Protein AF-A0A0F8ZZE0-F1 (afdb_monomer_lite)

Structure (mmCIF, N/CA/C/O backbone):
data_AF-A0A0F8ZZE0-F1
#
_entry.id   AF-A0A0F8ZZE0-F1
#
loop_
_atom_site.group_PDB
_atom_site.id
_atom_site.type_symbol
_atom_site.label_atom_id
_atom_site.label_alt_id
_atom_site.label_comp_id
_atom_site.label_asym_id
_atom_site.label_entity_id
_atom_site.label_seq_id
_atom_site.pdbx_PDB_ins_code
_atom_site.Cartn_x
_atom_site.Cartn_y
_atom_site.Cartn_z
_atom_site.occupancy
_atom_site.B_iso_or_equiv
_atom_site.auth_seq_id
_atom_site.auth_comp_id
_atom_site.auth_asym_id
_atom_site.auth_atom_id
_atom_site.pdbx_PDB_model_num
ATOM 1 N N . MET A 1 1 ? 9.755 -34.920 -61.286 1.00 43.12 1 MET A N 1
ATOM 2 C CA . MET A 1 1 ? 10.358 -33.680 -60.754 1.00 43.12 1 MET A CA 1
ATOM 3 C C . MET A 1 1 ? 9.634 -33.373 -59.452 1.00 43.12 1 MET A C 1
ATOM 5 O O . MET A 1 1 ? 8.483 -32.971 -59.499 1.00 43.12 1 MET A O 1
ATOM 9 N N . ALA A 1 2 ? 10.213 -33.744 -58.307 1.00 41.66 2 ALA A N 1
ATOM 10 C CA . ALA A 1 2 ? 9.537 -33.611 -57.017 1.00 41.66 2 ALA A CA 1
ATOM 11 C C . ALA A 1 2 ? 9.549 -32.139 -56.585 1.00 41.66 2 ALA A C 1
ATOM 13 O O . ALA A 1 2 ? 10.618 -31.541 -56.450 1.00 41.66 2 ALA A O 1
ATOM 14 N N . ILE A 1 3 ? 8.361 -31.559 -56.420 1.00 43.56 3 ILE A N 1
ATOM 15 C CA . ILE A 1 3 ? 8.179 -30.208 -55.892 1.00 43.56 3 ILE A CA 1
ATOM 16 C C . ILE A 1 3 ? 8.563 -30.268 -54.415 1.00 43.56 3 ILE A C 1
ATOM 18 O O . ILE A 1 3 ? 7.931 -30.958 -53.619 1.00 43.56 3 ILE A O 1
ATOM 22 N N . LYS A 1 4 ? 9.663 -29.602 -54.070 1.00 44.16 4 LYS A N 1
ATOM 23 C CA . LYS A 1 4 ? 10.134 -29.467 -52.695 1.00 44.16 4 LYS A CA 1
ATOM 24 C C . LYS A 1 4 ? 9.179 -28.494 -52.002 1.00 44.16 4 LYS A C 1
ATOM 26 O O . LYS A 1 4 ? 9.213 -27.302 -52.294 1.00 44.16 4 LYS A O 1
ATOM 31 N N . GLU A 1 5 ? 8.291 -28.999 -51.150 1.00 51.41 5 GLU A N 1
ATOM 32 C CA . GLU A 1 5 ? 7.460 -28.139 -50.308 1.00 51.41 5 GLU A CA 1
ATOM 33 C C . GLU A 1 5 ? 8.374 -27.275 -49.431 1.00 51.41 5 GLU A C 1
ATOM 35 O O . GLU A 1 5 ? 9.211 -27.785 -48.678 1.00 51.41 5 GLU A O 1
ATOM 40 N N . ASN A 1 6 ? 8.242 -25.953 -49.551 1.00 47.22 6 ASN A N 1
ATOM 41 C CA . ASN A 1 6 ? 8.876 -25.018 -48.634 1.00 47.22 6 ASN A CA 1
ATOM 42 C C . ASN A 1 6 ? 8.223 -25.198 -47.265 1.00 47.22 6 ASN A C 1
ATOM 44 O O . ASN A 1 6 ? 7.149 -24.662 -46.995 1.00 47.22 6 ASN A O 1
ATOM 48 N N . LYS A 1 7 ? 8.875 -25.975 -46.400 1.00 47.16 7 LYS A N 1
ATOM 49 C CA . LYS A 1 7 ? 8.514 -26.082 -44.990 1.00 47.16 7 LYS A CA 1
ATOM 50 C C . LYS A 1 7 ? 8.637 -24.680 -44.390 1.00 47.16 7 LYS A C 1
ATOM 52 O O . LYS A 1 7 ? 9.746 -24.154 -44.307 1.00 47.16 7 LYS A O 1
ATOM 57 N N . ALA A 1 8 ? 7.511 -24.063 -44.033 1.00 45.34 8 ALA A N 1
ATOM 58 C CA . ALA A 1 8 ? 7.507 -22.777 -43.350 1.00 45.34 8 ALA A CA 1
ATOM 59 C C . ALA A 1 8 ? 8.384 -22.899 -42.097 1.00 45.34 8 ALA A C 1
ATOM 61 O O . ALA A 1 8 ? 8.128 -23.734 -41.226 1.00 45.34 8 ALA A O 1
ATOM 62 N N . ILE A 1 9 ? 9.464 -22.120 -42.051 1.00 51.50 9 ILE A N 1
ATOM 63 C CA . ILE A 1 9 ? 10.334 -22.040 -40.883 1.00 51.50 9 ILE A CA 1
ATOM 64 C C . ILE A 1 9 ? 9.515 -21.323 -39.813 1.00 51.50 9 ILE A C 1
ATOM 66 O O . ILE A 1 9 ? 9.332 -20.110 -39.866 1.00 51.50 9 ILE A O 1
ATOM 70 N N . ILE A 1 10 ? 8.961 -22.098 -38.884 1.00 57.19 10 ILE A N 1
ATOM 71 C CA . ILE A 1 10 ? 8.331 -21.570 -37.677 1.00 57.19 10 ILE A CA 1
ATOM 72 C C . ILE A 1 10 ? 9.464 -20.950 -36.847 1.00 57.19 10 ILE A C 1
ATOM 74 O O . ILE A 1 10 ? 10.431 -21.664 -36.563 1.00 57.19 10 ILE A O 1
ATOM 78 N N . PRO A 1 11 ? 9.404 -19.659 -36.479 1.00 57.38 11 PRO A N 1
ATOM 79 C CA . PRO A 1 11 ? 10.416 -19.076 -35.616 1.00 57.38 11 PRO A CA 1
ATOM 80 C C . PRO A 1 11 ? 10.357 -19.759 -34.243 1.00 57.38 11 PRO A C 1
ATOM 82 O O . PRO A 1 11 ? 9.364 -19.692 -33.526 1.00 57.38 11 PRO A O 1
ATOM 85 N N . ILE A 1 12 ? 11.431 -20.474 -33.924 1.00 66.38 12 ILE A N 1
ATOM 86 C CA . ILE A 1 12 ? 11.784 -20.975 -32.596 1.00 66.38 12 ILE A CA 1
ATOM 87 C C . ILE A 1 12 ? 12.683 -19.883 -31.987 1.00 66.38 12 ILE A C 1
ATOM 89 O O . ILE A 1 12 ? 13.597 -19.455 -32.699 1.00 66.38 12 ILE A O 1
ATOM 93 N N . PRO A 1 13 ? 12.456 -19.384 -30.753 1.00 63.84 13 PRO A N 1
ATOM 94 C CA . PRO A 1 13 ? 11.780 -20.021 -29.617 1.00 63.84 13 PRO A CA 1
ATOM 95 C C . PRO A 1 13 ? 10.316 -19.584 -29.435 1.00 63.84 13 PRO A C 1
ATOM 97 O O . PRO A 1 13 ? 9.989 -18.412 -29.542 1.00 63.84 13 PRO A O 1
ATOM 100 N N . VAL A 1 14 ? 9.431 -20.534 -29.127 1.00 62.84 14 VAL A N 1
ATOM 101 C CA . VAL A 1 14 ? 7.998 -20.292 -28.848 1.00 62.84 14 VAL A CA 1
ATOM 102 C C . VAL A 1 14 ? 7.708 -20.315 -27.341 1.00 62.84 14 VAL A C 1
ATOM 104 O O . VAL A 1 14 ? 6.732 -19.725 -26.895 1.00 62.84 14 VAL A O 1
ATOM 107 N N . LEU A 1 15 ? 8.552 -20.983 -26.546 1.00 63.78 15 LEU A N 1
ATOM 108 C CA . LEU A 1 15 ? 8.380 -21.125 -25.095 1.00 63.78 15 LEU A CA 1
ATOM 109 C C . LEU A 1 15 ? 9.014 -19.983 -24.284 1.00 63.78 15 LEU A C 1
ATOM 111 O O . LEU A 1 15 ? 8.869 -19.966 -23.069 1.00 63.78 15 LEU A O 1
ATOM 115 N N . GLY A 1 16 ? 9.674 -19.017 -24.931 1.00 69.62 16 GLY A N 1
ATOM 116 C CA . GLY A 1 16 ? 10.258 -17.871 -24.231 1.00 69.62 16 GLY A CA 1
ATOM 117 C C . GLY A 1 16 ? 11.586 -18.171 -23.544 1.00 69.62 16 GLY A C 1
ATOM 118 O O . GLY A 1 16 ? 12.373 -18.982 -24.036 1.00 69.62 16 GLY A O 1
ATOM 119 N N . LEU A 1 17 ? 11.839 -17.445 -22.454 1.00 71.88 17 LEU A N 1
ATOM 120 C CA . LEU A 1 17 ? 13.035 -17.571 -21.628 1.00 71.88 17 LEU A CA 1
ATOM 121 C C . LEU A 1 17 ? 12.888 -18.769 -20.682 1.00 71.88 17 LEU A C 1
ATOM 123 O O . LEU A 1 17 ? 11.928 -18.820 -19.920 1.00 71.88 17 LEU A O 1
ATOM 127 N N . ASP A 1 18 ? 13.844 -19.692 -20.709 1.00 69.12 18 ASP A N 1
ATOM 128 C CA . ASP A 1 18 ? 13.953 -20.773 -19.725 1.00 69.1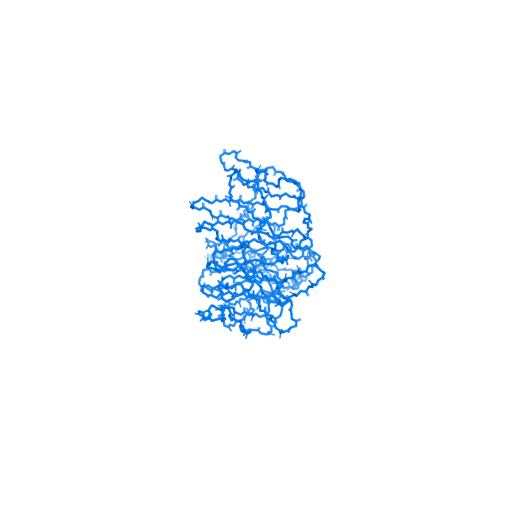2 18 ASP A CA 1
ATOM 129 C C . ASP A 1 18 ? 15.394 -20.823 -19.223 1.00 69.12 18 ASP A C 1
ATOM 131 O O . ASP A 1 18 ? 16.321 -21.068 -19.996 1.00 69.12 18 ASP A O 1
ATOM 135 N N . THR A 1 19 ? 15.573 -20.541 -17.935 1.00 69.56 19 THR A N 1
ATOM 136 C CA . THR A 1 19 ? 16.865 -20.573 -17.235 1.00 69.56 19 THR A CA 1
ATOM 137 C C . THR A 1 19 ? 16.922 -21.673 -16.179 1.00 69.56 19 THR A C 1
ATOM 139 O O . THR A 1 19 ? 17.911 -21.772 -15.458 1.00 69.56 19 THR A O 1
ATOM 142 N N . SER A 1 20 ? 15.885 -22.514 -16.090 1.00 66.62 20 SER A N 1
ATOM 143 C CA . SER A 1 20 ? 15.729 -23.519 -15.031 1.00 66.62 20 SER A CA 1
ATOM 144 C C . SER A 1 20 ? 16.744 -24.666 -15.115 1.00 66.62 20 SER A C 1
ATOM 146 O O . SER A 1 20 ? 16.881 -25.461 -14.183 1.00 66.62 20 SER A O 1
ATOM 148 N N . GLY A 1 21 ? 17.482 -24.765 -16.225 1.00 68.19 21 GLY A N 1
ATOM 149 C CA . GLY A 1 21 ? 18.498 -25.784 -16.429 1.00 68.19 21 GLY A CA 1
ATOM 150 C C . GLY A 1 21 ? 19.686 -25.315 -17.274 1.00 68.19 21 GLY A C 1
ATOM 151 O O . GLY A 1 21 ? 19.659 -24.256 -17.895 1.00 68.19 21 GLY A O 1
ATOM 152 N N . PRO A 1 22 ? 20.761 -26.116 -17.338 1.00 68.50 22 PRO A N 1
ATOM 153 C CA . PRO A 1 22 ? 21.862 -25.891 -18.267 1.00 68.50 22 PRO A CA 1
ATOM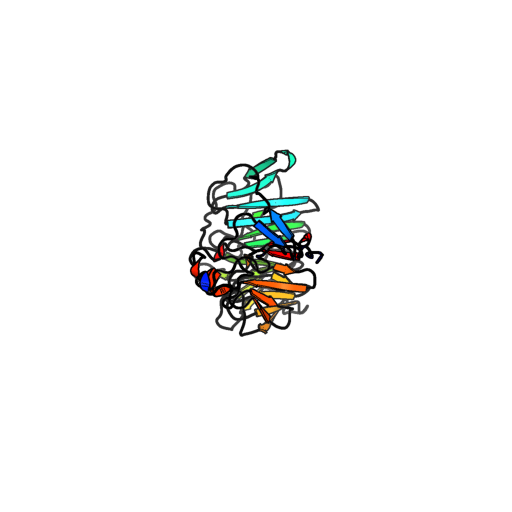 154 C C . PRO A 1 22 ? 21.354 -25.899 -19.717 1.00 68.50 22 PRO A C 1
ATOM 156 O O . PRO A 1 22 ? 20.567 -26.772 -20.076 1.00 68.50 22 PRO A O 1
ATOM 159 N N . GLY A 1 23 ? 21.872 -25.010 -20.574 1.00 66.88 23 GLY A N 1
ATOM 160 C CA . GLY A 1 23 ? 21.489 -24.863 -21.995 1.00 66.88 23 GLY A CA 1
ATOM 161 C C . GLY A 1 23 ? 21.202 -26.155 -22.787 1.00 66.88 23 GLY A C 1
ATOM 162 O O . GLY A 1 23 ? 20.245 -26.176 -23.555 1.00 66.88 23 GLY A O 1
ATOM 163 N N . PRO A 1 24 ? 21.965 -27.253 -22.616 1.00 74.06 24 PRO A N 1
ATOM 164 C CA . PRO A 1 24 ? 21.698 -28.521 -23.305 1.00 74.06 24 PRO A CA 1
ATOM 165 C C . PRO A 1 24 ? 20.440 -29.281 -22.850 1.00 74.06 24 PRO A C 1
ATOM 167 O O . PRO A 1 24 ? 19.980 -30.160 -23.579 1.00 74.06 24 PRO A O 1
ATOM 170 N N . LEU A 1 25 ? 19.931 -29.002 -21.647 1.00 73.25 25 LEU A N 1
ATOM 171 C CA . LEU A 1 25 ? 18.750 -29.642 -21.051 1.00 73.25 25 LEU A CA 1
ATOM 172 C C . LEU A 1 25 ? 17.470 -28.819 -21.240 1.00 73.25 25 LEU A C 1
ATOM 174 O O . LEU A 1 25 ? 16.380 -29.339 -21.012 1.00 73.25 25 LEU A O 1
ATOM 178 N N . ILE A 1 26 ? 17.606 -27.567 -21.673 1.00 72.25 26 ILE A N 1
ATOM 179 C CA . ILE A 1 26 ? 16.483 -26.684 -21.974 1.00 72.25 26 ILE A CA 1
ATOM 180 C C . ILE A 1 26 ? 15.825 -27.136 -23.287 1.00 72.25 26 ILE A C 1
ATOM 182 O O . ILE A 1 26 ? 16.501 -27.503 -24.255 1.00 72.25 26 ILE A O 1
ATOM 186 N N . ASP A 1 27 ? 14.487 -27.147 -23.321 1.00 74.75 27 ASP A N 1
ATOM 187 C CA . ASP A 1 27 ? 13.725 -27.478 -24.528 1.00 74.75 27 ASP A CA 1
ATOM 188 C C . ASP A 1 27 ? 14.178 -26.561 -25.671 1.00 74.75 27 ASP A C 1
ATOM 190 O O . ASP A 1 27 ? 14.260 -25.346 -25.516 1.00 74.75 27 ASP A O 1
ATOM 194 N N . ARG A 1 28 ? 14.427 -27.126 -26.857 1.00 70.00 28 ARG A N 1
ATOM 195 C CA . ARG A 1 28 ? 14.842 -26.366 -28.049 1.00 70.00 28 ARG A CA 1
ATOM 196 C C . ARG A 1 28 ? 13.866 -25.249 -28.423 1.00 70.00 28 ARG A C 1
ATOM 198 O O . ARG A 1 28 ? 14.218 -24.395 -29.227 1.00 70.00 28 ARG A O 1
ATOM 205 N N . ARG A 1 29 ? 12.629 -25.300 -27.925 1.00 72.31 29 ARG A N 1
ATOM 206 C CA . ARG A 1 29 ? 11.595 -24.279 -28.113 1.00 72.31 29 ARG A CA 1
ATOM 207 C C . ARG A 1 29 ? 11.708 -23.102 -27.153 1.00 72.31 29 ARG A C 1
ATOM 209 O O . ARG A 1 29 ? 11.035 -22.108 -27.411 1.00 72.31 29 ARG A O 1
ATOM 216 N N . ALA A 1 30 ? 12.501 -23.200 -26.097 1.00 70.38 30 ALA A N 1
ATOM 217 C CA . ALA A 1 30 ? 12.865 -22.094 -25.227 1.00 70.38 30 ALA A CA 1
ATOM 218 C C . ALA A 1 30 ? 14.258 -21.573 -25.607 1.00 70.38 30 ALA A C 1
ATOM 220 O O . ALA A 1 30 ? 15.008 -22.221 -26.340 1.00 70.38 30 ALA A O 1
ATOM 221 N N . THR A 1 31 ? 14.597 -20.378 -25.146 1.00 71.62 31 THR A N 1
ATOM 222 C CA . THR A 1 31 ? 15.944 -19.825 -25.277 1.00 71.62 31 THR A CA 1
ATOM 223 C C . THR A 1 31 ? 16.462 -19.411 -23.907 1.00 71.62 31 THR A C 1
ATOM 225 O O . THR A 1 31 ? 15.702 -18.823 -23.142 1.00 71.62 31 THR A O 1
ATOM 228 N N . PRO A 1 32 ? 17.735 -19.680 -23.583 1.00 68.62 32 PRO A N 1
ATOM 229 C CA . PRO A 1 32 ? 18.332 -19.218 -22.335 1.00 68.62 32 PRO A CA 1
ATOM 230 C C . PRO A 1 32 ? 18.637 -17.711 -22.341 1.00 68.62 32 PRO A C 1
ATOM 232 O O . PRO A 1 32 ? 18.821 -17.136 -21.278 1.00 68.62 32 PRO A O 1
ATOM 235 N N . ASP A 1 33 ? 18.666 -17.062 -23.515 1.00 68.19 33 ASP A N 1
ATOM 236 C CA . ASP A 1 33 ? 19.084 -15.661 -23.671 1.00 68.19 33 ASP A CA 1
ATOM 237 C C . ASP A 1 33 ? 18.136 -14.874 -24.595 1.00 68.19 33 ASP A C 1
ATOM 239 O O . ASP A 1 33 ? 18.424 -14.589 -25.760 1.00 68.19 33 ASP A O 1
ATOM 243 N N . CYS A 1 34 ? 16.964 -14.505 -24.074 1.00 67.50 34 CYS A N 1
ATOM 244 C CA . CYS A 1 34 ? 16.015 -13.608 -24.743 1.00 67.50 34 CYS A CA 1
ATOM 245 C C . CYS A 1 34 ? 16.268 -12.145 -24.330 1.00 67.50 34 CYS A C 1
ATOM 247 O O . CYS A 1 34 ? 15.710 -11.673 -23.341 1.00 67.50 34 CYS A O 1
ATOM 249 N N . GLN A 1 35 ? 17.077 -11.391 -25.084 1.00 71.94 35 GLN A N 1
ATOM 250 C CA . GLN A 1 35 ? 17.283 -9.955 -24.823 1.00 71.94 35 GLN A CA 1
ATOM 251 C C . GLN A 1 35 ? 16.472 -9.067 -25.773 1.00 71.94 35 GLN A C 1
ATOM 253 O O . GLN A 1 35 ? 16.494 -9.264 -26.983 1.00 71.94 35 GLN A O 1
ATOM 258 N N . ASN A 1 36 ? 15.795 -8.045 -25.229 1.00 72.88 36 ASN A N 1
ATOM 259 C CA . ASN A 1 36 ? 15.036 -7.020 -25.973 1.00 72.88 36 ASN A CA 1
ATOM 260 C C . ASN A 1 36 ? 13.981 -7.556 -26.959 1.00 72.88 36 ASN A C 1
ATOM 262 O O . ASN A 1 36 ? 13.561 -6.855 -27.883 1.00 72.88 36 ASN A O 1
ATOM 266 N N . VAL A 1 37 ? 13.525 -8.783 -26.734 1.00 74.31 37 VAL A N 1
ATOM 267 C CA . VAL A 1 37 ? 12.513 -9.465 -27.533 1.00 74.31 37 VAL A CA 1
ATOM 268 C C . VAL A 1 37 ? 11.325 -9.783 -26.633 1.00 74.31 37 VAL A C 1
ATOM 270 O O . VAL A 1 37 ? 11.501 -10.261 -25.515 1.00 74.31 37 VAL A O 1
ATOM 273 N N . ARG A 1 38 ? 10.119 -9.511 -27.127 1.00 73.44 38 ARG A N 1
ATOM 274 C CA . ARG A 1 38 ? 8.847 -9.922 -26.535 1.00 73.44 38 ARG A CA 1
ATOM 275 C C . ARG A 1 38 ? 8.248 -11.009 -27.420 1.00 73.44 38 ARG A C 1
ATOM 277 O O . ARG A 1 38 ? 8.214 -10.859 -28.639 1.00 73.44 38 ARG A O 1
ATOM 284 N N . ILE A 1 39 ? 7.808 -12.107 -26.819 1.00 72.12 39 ILE A N 1
ATOM 285 C CA . ILE A 1 39 ? 7.171 -13.208 -27.544 1.00 72.12 39 ILE A CA 1
ATOM 286 C C . ILE A 1 39 ? 5.710 -13.225 -27.133 1.00 72.12 39 ILE A C 1
ATOM 288 O O . ILE A 1 39 ? 5.386 -13.538 -25.993 1.00 72.12 39 ILE A O 1
ATOM 292 N N . GLU A 1 40 ? 4.837 -12.862 -28.065 1.00 68.88 40 GLU A N 1
ATOM 293 C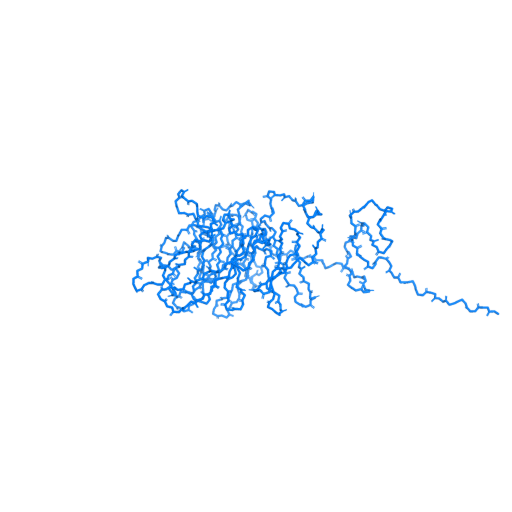 CA . GLU A 1 40 ? 3.398 -12.854 -27.852 1.00 68.88 40 GLU A CA 1
ATOM 294 C C . GLU A 1 40 ? 2.767 -13.918 -28.750 1.00 68.88 40 GLU A C 1
ATOM 296 O O . GLU A 1 40 ? 2.682 -13.775 -29.973 1.00 68.88 40 GLU A O 1
ATOM 301 N N . ARG A 1 41 ? 2.337 -15.026 -28.134 1.00 70.44 41 ARG A N 1
ATOM 302 C CA . ARG A 1 41 ? 1.772 -16.201 -28.819 1.00 70.44 41 ARG A CA 1
ATOM 303 C C . ARG A 1 41 ? 2.711 -16.745 -29.906 1.00 70.44 41 ARG A C 1
ATOM 305 O O . ARG A 1 41 ? 3.625 -17.501 -29.607 1.00 70.44 41 ARG A O 1
ATOM 312 N N . THR A 1 42 ? 2.469 -16.396 -31.168 1.00 68.38 42 THR A N 1
ATOM 313 C CA . THR A 1 42 ? 3.241 -16.851 -32.336 1.00 68.38 42 THR A CA 1
ATOM 314 C C . THR A 1 42 ? 4.076 -15.738 -32.970 1.00 68.38 42 THR A C 1
ATOM 316 O O . THR A 1 42 ? 4.642 -15.946 -34.041 1.00 68.38 42 THR A O 1
ATOM 319 N N . GLN A 1 43 ? 4.112 -14.544 -32.373 1.00 71.44 43 GLN A N 1
ATOM 320 C CA . GLN A 1 43 ? 4.842 -13.397 -32.899 1.00 71.44 43 GLN A CA 1
ATOM 321 C C . GLN A 1 43 ? 6.020 -13.040 -32.002 1.00 71.44 43 GLN A C 1
ATOM 323 O O . GLN A 1 43 ? 5.904 -12.965 -30.781 1.00 71.44 43 GLN A O 1
ATOM 328 N N . ILE A 1 44 ? 7.155 -12.785 -32.646 1.00 75.31 44 ILE A N 1
ATOM 329 C CA . ILE A 1 44 ? 8.344 -12.227 -32.016 1.00 75.31 44 ILE A CA 1
ATOM 330 C C . ILE A 1 44 ? 8.337 -10.732 -32.323 1.00 75.31 44 ILE A C 1
ATOM 332 O O . ILE A 1 44 ? 8.394 -10.333 -33.486 1.00 75.31 44 ILE A O 1
ATOM 336 N N . GLN A 1 45 ? 8.244 -9.914 -31.284 1.00 79.06 45 GLN A N 1
ATOM 337 C CA . GLN A 1 45 ? 8.220 -8.460 -31.368 1.00 79.06 45 GLN A CA 1
ATOM 338 C C . GLN A 1 45 ? 9.420 -7.869 -30.621 1.00 79.06 45 GLN A C 1
ATOM 340 O O . GLN A 1 45 ? 10.021 -8.502 -29.750 1.00 79.06 45 GLN A O 1
ATOM 345 N N . LYS A 1 46 ? 9.793 -6.635 -30.962 1.00 79.56 46 LYS A N 1
ATOM 346 C CA . LYS A 1 46 ? 10.778 -5.886 -30.177 1.00 79.56 46 LYS A CA 1
ATOM 347 C C . LYS A 1 46 ? 10.148 -5.523 -28.830 1.00 79.56 46 LYS A C 1
ATOM 349 O O . LYS A 1 46 ? 9.002 -5.084 -28.801 1.00 79.56 46 LYS A O 1
ATOM 354 N N . LYS A 1 47 ? 10.895 -5.678 -27.734 1.00 76.31 47 LYS A N 1
ATOM 355 C CA . LYS A 1 47 ? 10.460 -5.211 -26.412 1.00 76.31 47 LYS A CA 1
ATOM 356 C C . LYS A 1 47 ? 10.198 -3.703 -26.454 1.00 76.31 47 LYS A C 1
ATOM 358 O O . LYS A 1 47 ? 10.942 -2.955 -27.095 1.00 76.31 47 LYS A O 1
ATOM 363 N N . GLU A 1 48 ? 9.151 -3.271 -25.767 1.00 75.31 48 GLU A N 1
ATOM 364 C CA . GLU A 1 48 ? 8.845 -1.856 -25.579 1.00 75.31 48 GLU A CA 1
ATOM 365 C C . GLU A 1 48 ? 10.050 -1.142 -24.946 1.00 75.31 48 GLU A C 1
ATOM 367 O O . GLU A 1 48 ? 10.668 -1.634 -23.998 1.00 75.31 48 GLU A O 1
ATOM 372 N N . GLY A 1 49 ? 10.437 -0.009 -25.536 1.00 76.31 49 GLY A N 1
ATOM 373 C CA . GLY A 1 49 ? 11.463 0.857 -24.963 1.00 76.31 49 GLY A CA 1
ATOM 374 C C . GLY A 1 49 ? 10.894 1.688 -23.816 1.00 76.31 49 GLY A C 1
ATOM 375 O O . GLY A 1 49 ? 9.681 1.800 -23.667 1.00 76.31 49 GLY A O 1
ATOM 376 N N . TYR A 1 50 ? 11.771 2.311 -23.037 1.00 80.50 50 TYR A N 1
ATOM 377 C CA . TYR A 1 50 ? 11.382 3.299 -22.036 1.00 80.50 50 TYR A CA 1
ATOM 378 C C . TYR A 1 50 ? 11.830 4.694 -22.477 1.00 80.50 50 TYR A C 1
ATOM 380 O O . TYR A 1 50 ? 12.843 4.852 -23.161 1.00 80.50 50 TYR A O 1
ATOM 388 N N . SER A 1 51 ? 11.073 5.708 -22.074 1.00 83.81 51 SER A N 1
ATOM 389 C CA . SER A 1 51 ? 11.474 7.112 -22.142 1.00 83.81 51 SER A CA 1
ATOM 390 C C . SER A 1 51 ? 11.490 7.679 -20.732 1.00 83.81 51 SER A C 1
ATOM 392 O O . SER A 1 51 ? 10.595 7.381 -19.940 1.00 83.81 51 SER A O 1
ATOM 394 N N . GLU A 1 52 ? 12.485 8.497 -20.415 1.00 85.12 52 GLU A N 1
ATOM 395 C CA . GLU A 1 52 ? 12.560 9.159 -19.114 1.00 85.12 52 GLU A CA 1
ATOM 396 C C . GLU A 1 52 ? 11.406 10.155 -18.951 1.00 85.12 52 GLU A C 1
ATOM 398 O O . GLU A 1 52 ? 11.116 10.946 -19.851 1.00 85.12 52 GLU A O 1
ATOM 403 N N . LEU A 1 53 ? 10.740 10.108 -17.794 1.00 87.88 53 LEU A N 1
ATOM 404 C CA . LEU A 1 53 ? 9.659 11.024 -17.446 1.00 87.88 53 LEU A CA 1
ATOM 405 C C . LEU A 1 53 ? 10.149 12.028 -16.397 1.00 87.88 53 LEU A C 1
ATOM 407 O O . LEU A 1 53 ? 10.159 11.741 -15.197 1.00 87.88 53 LEU A O 1
ATOM 411 N N . GLY A 1 54 ? 10.528 13.220 -16.857 1.00 87.88 54 GLY A N 1
ATOM 412 C CA . GLY A 1 54 ? 10.976 14.323 -16.004 1.00 87.88 54 GLY A CA 1
ATOM 413 C C . GLY A 1 54 ? 12.381 14.146 -15.425 1.00 87.88 54 GLY A C 1
ATOM 414 O O . GLY A 1 54 ? 13.153 13.293 -15.849 1.00 87.88 54 GLY A O 1
ATOM 415 N N . SER A 1 55 ? 12.723 14.992 -14.453 1.00 89.44 55 SER A N 1
ATOM 416 C CA . SER A 1 55 ? 14.030 14.989 -13.792 1.00 89.44 55 SER A CA 1
ATOM 417 C C . SER A 1 55 ? 14.129 13.976 -12.645 1.00 89.44 55 SER A C 1
ATOM 419 O O . SER A 1 55 ? 13.122 13.531 -12.076 1.00 89.44 55 SER A O 1
ATOM 421 N N . ALA A 1 56 ? 15.371 13.661 -12.266 1.00 88.44 56 ALA A N 1
ATOM 422 C CA . ALA A 1 56 ? 15.687 12.894 -11.063 1.00 88.44 56 ALA A CA 1
ATOM 423 C C . ALA A 1 56 ? 15.148 13.573 -9.786 1.00 88.44 56 ALA A C 1
ATOM 425 O O . ALA A 1 56 ? 14.927 14.785 -9.764 1.00 88.44 56 ALA A O 1
ATOM 426 N N . THR A 1 57 ? 14.931 12.765 -8.748 1.00 89.38 57 THR A N 1
ATOM 427 C CA . THR A 1 57 ? 14.481 13.173 -7.405 1.00 89.38 57 THR A CA 1
ATOM 428 C C . THR A 1 57 ? 15.593 12.963 -6.381 1.00 89.38 57 THR A C 1
ATOM 430 O O . THR A 1 57 ? 16.583 12.283 -6.675 1.00 89.38 57 THR A O 1
ATOM 433 N N . THR A 1 58 ? 15.436 13.508 -5.177 1.00 90.62 58 THR A N 1
ATOM 434 C CA . THR A 1 58 ? 16.332 13.206 -4.060 1.00 90.62 58 THR A CA 1
ATOM 435 C C . THR A 1 58 ? 15.854 11.951 -3.333 1.00 90.62 58 THR A C 1
ATOM 437 O O . THR A 1 58 ? 14.702 11.856 -2.908 1.00 90.62 58 THR A O 1
ATOM 440 N N . GLY A 1 59 ? 16.757 10.991 -3.133 1.00 88.31 59 GLY A N 1
ATOM 441 C CA . GLY A 1 59 ? 16.440 9.708 -2.502 1.00 88.31 59 GLY A CA 1
ATOM 442 C C . GLY A 1 59 ? 15.892 8.667 -3.480 1.00 88.31 59 GLY A C 1
ATOM 443 O O . GLY A 1 59 ? 15.667 8.936 -4.659 1.00 88.31 59 GLY A O 1
ATOM 444 N N . ASP A 1 60 ? 15.690 7.451 -2.980 1.00 89.81 60 ASP A N 1
ATOM 445 C CA . ASP A 1 60 ? 15.219 6.335 -3.799 1.00 89.81 60 ASP A CA 1
ATOM 446 C C . ASP A 1 60 ? 13.700 6.372 -3.920 1.00 89.81 60 ASP A C 1
ATOM 448 O O . ASP A 1 60 ? 13.005 6.506 -2.912 1.00 89.81 60 ASP A O 1
ATOM 452 N N . ILE A 1 61 ? 13.176 6.184 -5.133 1.00 89.56 61 ILE A N 1
ATOM 453 C CA . ILE A 1 61 ? 11.735 6.022 -5.352 1.00 89.56 61 ILE A CA 1
ATOM 454 C C . ILE A 1 61 ? 11.290 4.714 -4.695 1.00 89.56 61 ILE A C 1
ATOM 456 O O . ILE A 1 61 ? 11.822 3.640 -4.982 1.00 89.56 61 ILE A O 1
ATOM 460 N N . VAL A 1 62 ? 10.312 4.822 -3.801 1.00 89.25 62 VAL A N 1
ATOM 461 C CA . VAL A 1 62 ? 9.739 3.693 -3.056 1.00 89.25 62 VAL A CA 1
ATOM 462 C C . VAL A 1 62 ? 8.307 3.397 -3.476 1.00 89.25 62 VAL A C 1
ATOM 464 O O . VAL A 1 62 ? 7.851 2.270 -3.311 1.00 89.25 62 VAL A O 1
ATOM 467 N N . LEU A 1 63 ? 7.601 4.385 -4.028 1.00 89.44 63 LEU A N 1
ATOM 468 C CA . LEU A 1 63 ? 6.206 4.236 -4.411 1.00 89.44 63 LEU A CA 1
ATOM 469 C C . LEU A 1 63 ? 5.840 5.184 -5.560 1.00 89.44 63 LEU A C 1
ATOM 471 O O . LEU A 1 63 ? 6.249 6.344 -5.596 1.00 89.44 63 LEU A O 1
ATOM 475 N N . LEU A 1 64 ? 5.028 4.673 -6.480 1.00 91.06 64 LEU A N 1
ATOM 476 C CA . LEU A 1 64 ? 4.388 5.409 -7.567 1.00 91.06 64 LEU A CA 1
ATOM 477 C C . LEU A 1 64 ? 2.888 5.149 -7.480 1.00 91.06 64 LEU A C 1
ATOM 479 O O . LEU A 1 64 ? 2.471 4.026 -7.186 1.00 91.06 64 LEU A O 1
ATOM 483 N N . GLY A 1 65 ? 2.078 6.170 -7.732 1.00 90.88 65 GLY A N 1
ATOM 484 C CA . GLY A 1 65 ? 0.638 6.032 -7.602 1.00 90.88 65 GLY A CA 1
ATOM 485 C C . GLY A 1 65 ? -0.145 7.081 -8.366 1.00 90.88 65 GLY A C 1
ATOM 486 O O . GLY A 1 65 ? 0.364 8.129 -8.760 1.00 90.88 65 GLY A O 1
ATOM 487 N N . GLU A 1 66 ? -1.423 6.777 -8.552 1.00 91.69 66 GLU A N 1
ATOM 488 C CA . GLU A 1 66 ? -2.413 7.710 -9.066 1.00 91.69 66 GLU A CA 1
ATOM 489 C C . GLU A 1 66 ? -3.426 8.031 -7.972 1.00 91.69 66 GLU A C 1
ATOM 491 O O . GLU A 1 66 ? -3.840 7.168 -7.197 1.00 91.69 66 GLU A O 1
ATOM 496 N N . PHE A 1 67 ? -3.839 9.289 -7.923 1.00 91.62 67 PHE A N 1
ATOM 497 C CA . PHE A 1 67 ? -4.792 9.802 -6.958 1.00 91.62 67 PHE A CA 1
ATOM 498 C C . PHE A 1 67 ? -5.860 10.626 -7.669 1.00 91.62 67 PHE A C 1
ATOM 500 O O . PHE A 1 67 ? -5.533 11.583 -8.362 1.00 91.62 67 PHE A O 1
ATOM 507 N N . ASP A 1 68 ? -7.134 10.290 -7.480 1.00 90.75 68 ASP A N 1
ATOM 508 C CA . ASP A 1 68 ? -8.245 11.111 -7.963 1.00 90.75 68 ASP A CA 1
ATOM 509 C C . ASP A 1 68 ? -8.822 11.972 -6.839 1.00 90.75 68 ASP A C 1
ATOM 511 O O . ASP A 1 68 ? -9.224 11.474 -5.777 1.00 90.75 68 ASP A O 1
ATOM 515 N N . ARG A 1 69 ? -8.925 13.271 -7.114 1.00 88.50 69 ARG A N 1
ATOM 516 C CA . ARG A 1 69 ? -9.664 14.211 -6.284 1.00 88.50 69 ARG A CA 1
ATOM 517 C C . ARG A 1 69 ? -10.586 15.045 -7.146 1.00 88.50 69 ARG A C 1
ATOM 519 O O . ARG A 1 69 ? -10.131 15.788 -8.009 1.00 88.50 69 ARG A O 1
ATOM 526 N N . GLU A 1 70 ? -11.880 14.960 -6.852 1.00 86.62 70 GLU A N 1
ATOM 527 C CA . GLU A 1 70 ? -12.908 15.786 -7.499 1.00 86.62 70 GLU A CA 1
ATOM 528 C C . GLU A 1 70 ? -12.858 15.668 -9.042 1.00 86.62 70 GLU A C 1
ATOM 530 O O . GLU A 1 70 ? -13.098 16.640 -9.752 1.00 86.62 70 GLU A O 1
ATOM 535 N N . GLY A 1 71 ? -12.527 14.476 -9.565 1.00 85.88 71 GLY A N 1
ATOM 536 C CA . GLY A 1 71 ? -12.428 14.200 -11.003 1.00 85.88 71 GLY A CA 1
ATOM 537 C C . GLY A 1 71 ? -11.108 14.619 -11.657 1.00 85.88 71 GLY A C 1
ATOM 538 O O . GLY A 1 71 ? -10.950 14.458 -12.867 1.00 85.88 71 GLY A O 1
ATOM 539 N N . THR A 1 72 ? -10.160 15.156 -10.884 1.00 89.44 72 THR A N 1
ATOM 540 C CA . THR A 1 72 ? -8.793 15.417 -11.343 1.00 89.44 72 THR A CA 1
ATOM 541 C C . THR A 1 72 ? -7.875 14.299 -10.871 1.00 89.44 72 THR A C 1
ATOM 543 O O . THR A 1 72 ? -7.736 14.064 -9.668 1.00 89.44 72 THR A O 1
ATOM 546 N N . LYS A 1 73 ? -7.216 13.637 -11.825 1.00 91.06 73 LYS A N 1
ATOM 547 C CA . LYS A 1 73 ? -6.207 12.612 -11.555 1.00 91.06 73 LYS A CA 1
ATOM 548 C C . LYS A 1 73 ? -4.827 13.238 -11.405 1.00 91.06 73 LYS A C 1
ATOM 550 O O . LYS A 1 73 ? -4.383 14.004 -12.257 1.00 91.06 73 LYS A O 1
ATOM 555 N N . TYR A 1 74 ? -4.138 12.851 -10.347 1.00 92.25 74 TYR A N 1
ATOM 556 C CA . TYR A 1 74 ? -2.779 13.239 -10.023 1.00 92.25 74 TYR A CA 1
ATOM 557 C C . TYR A 1 74 ? -1.904 11.994 -10.045 1.00 92.25 74 TYR A C 1
ATOM 559 O O . TYR A 1 74 ? -2.126 11.068 -9.268 1.00 92.25 74 TYR A O 1
ATOM 567 N N . PHE A 1 75 ? -0.900 11.981 -10.914 1.00 93.50 75 PHE A N 1
ATOM 568 C CA . PHE A 1 75 ? 0.166 10.989 -10.853 1.00 93.50 75 PHE A CA 1
ATOM 569 C C . PHE A 1 75 ? 1.257 11.506 -9.918 1.00 93.50 75 PHE A C 1
ATOM 571 O O . PHE A 1 75 ? 1.692 12.653 -10.049 1.00 93.50 75 PHE A O 1
ATOM 578 N N . PHE A 1 76 ? 1.671 10.693 -8.954 1.00 93.88 76 PHE A N 1
ATOM 579 C CA . PHE A 1 76 ? 2.655 11.080 -7.953 1.00 93.88 76 PHE A CA 1
ATOM 580 C C . PHE A 1 76 ? 3.720 10.004 -7.771 1.00 93.88 76 PHE A C 1
ATOM 582 O O . PHE A 1 76 ? 3.512 8.820 -8.048 1.00 93.88 76 PHE A O 1
ATOM 589 N N . ARG A 1 77 ? 4.869 10.444 -7.267 1.00 93.12 77 ARG A N 1
ATOM 590 C CA . ARG A 1 77 ? 5.953 9.583 -6.816 1.00 93.12 77 ARG A CA 1
ATOM 591 C C . ARG A 1 77 ? 6.350 9.972 -5.401 1.00 93.12 77 ARG A C 1
ATOM 593 O O . ARG A 1 77 ? 6.332 11.145 -5.028 1.00 93.12 77 ARG A O 1
ATOM 600 N N . LEU A 1 78 ? 6.710 8.966 -4.625 1.00 93.12 78 LEU A N 1
ATOM 601 C CA . LEU A 1 78 ? 7.235 9.107 -3.281 1.00 93.12 78 LEU A CA 1
ATOM 602 C C . LEU A 1 78 ? 8.634 8.499 -3.270 1.00 93.12 78 LEU A C 1
ATOM 604 O O . LEU A 1 78 ? 8.817 7.323 -3.605 1.00 93.12 78 LEU A O 1
ATOM 608 N N . SER A 1 79 ? 9.614 9.310 -2.897 1.00 93.00 79 SER A N 1
ATOM 609 C CA . SER A 1 79 ? 10.952 8.850 -2.566 1.00 93.00 79 SER A CA 1
ATOM 610 C C . SER A 1 79 ? 11.098 8.675 -1.054 1.00 93.00 79 SER A C 1
ATOM 612 O O . SER A 1 79 ? 10.201 8.994 -0.271 1.00 93.00 79 SER A O 1
ATOM 614 N N . THR A 1 80 ? 12.246 8.166 -0.616 1.00 92.38 80 THR A N 1
ATOM 615 C CA . THR A 1 80 ? 12.580 8.093 0.811 1.00 92.38 80 THR A CA 1
ATOM 616 C C . THR A 1 80 ? 12.554 9.456 1.508 1.00 92.38 80 THR A C 1
ATOM 618 O O . THR A 1 80 ? 12.325 9.508 2.716 1.00 92.38 80 THR A O 1
ATOM 621 N N . LEU A 1 81 ? 12.774 10.547 0.766 1.00 93.25 81 LEU A N 1
ATOM 622 C CA . LEU A 1 81 ? 12.930 11.896 1.311 1.00 93.25 81 LEU A CA 1
ATOM 623 C C . LEU A 1 81 ? 11.859 12.879 0.830 1.00 93.25 81 LEU A C 1
ATOM 625 O O . LEU A 1 81 ? 11.592 13.843 1.540 1.00 93.25 81 LEU A O 1
ATOM 629 N N . GLU A 1 82 ? 11.248 12.659 -0.334 1.00 94.31 82 GLU A N 1
ATOM 630 C CA . GLU A 1 82 ? 10.425 13.656 -1.020 1.00 94.31 82 GLU A CA 1
ATOM 631 C C . GLU A 1 82 ? 9.115 13.064 -1.562 1.00 94.31 82 GLU A C 1
ATOM 633 O O . GLU A 1 82 ? 9.044 11.920 -2.007 1.00 94.31 82 GLU A O 1
ATOM 638 N N . PHE A 1 83 ? 8.062 13.878 -1.547 1.00 94.69 83 PHE A N 1
ATOM 639 C CA . PHE A 1 83 ? 6.799 13.643 -2.234 1.00 94.69 83 PHE A CA 1
ATOM 640 C C . PHE A 1 83 ? 6.650 14.641 -3.385 1.00 94.69 83 PHE A C 1
ATOM 642 O O . PHE A 1 83 ? 6.692 15.863 -3.182 1.00 94.69 83 PHE A O 1
ATOM 649 N N . GLU A 1 84 ? 6.426 14.121 -4.589 1.00 94.38 84 GLU A N 1
ATOM 650 C CA . GLU A 1 84 ? 6.318 14.919 -5.806 1.00 94.38 84 GLU A CA 1
ATOM 651 C C . GLU A 1 84 ? 5.136 14.463 -6.663 1.00 94.38 84 GLU A C 1
ATOM 653 O O . GLU A 1 84 ? 4.860 13.269 -6.785 1.00 94.38 84 GLU A O 1
ATOM 658 N N . TRP A 1 85 ? 4.465 15.408 -7.320 1.00 93.31 85 TRP A N 1
ATOM 659 C CA . TRP A 1 85 ? 3.432 15.095 -8.312 1.00 93.31 85 TRP A CA 1
ATOM 660 C C . TRP A 1 85 ? 3.830 15.569 -9.706 1.00 93.31 85 TRP A C 1
ATOM 662 O O . TRP A 1 85 ? 4.604 16.516 -9.867 1.00 93.31 85 TRP A O 1
ATOM 672 N N . TRP A 1 86 ? 3.295 14.893 -10.718 1.00 94.06 86 TRP A N 1
ATOM 673 C CA . TRP A 1 86 ? 3.567 15.178 -12.117 1.00 94.06 86 TRP A CA 1
ATOM 674 C C . TRP A 1 86 ? 2.671 16.295 -12.649 1.00 94.06 86 TRP A C 1
ATOM 676 O O . TRP A 1 86 ? 1.484 16.092 -12.917 1.00 94.06 86 TRP A O 1
ATOM 686 N N . ASN A 1 87 ? 3.253 17.471 -12.873 1.00 91.38 87 ASN A N 1
ATOM 687 C CA . ASN A 1 87 ? 2.583 18.568 -13.553 1.00 91.38 87 ASN A CA 1
ATOM 688 C C . ASN A 1 87 ? 2.662 18.360 -15.069 1.00 91.38 87 ASN A C 1
ATOM 690 O O . ASN A 1 87 ? 3.669 18.680 -15.701 1.00 91.38 87 ASN A O 1
ATOM 694 N N . ASN A 1 88 ? 1.575 17.845 -15.647 1.00 89.25 88 ASN A N 1
ATOM 695 C CA . ASN A 1 88 ? 1.513 17.516 -17.069 1.00 89.25 88 ASN A CA 1
ATOM 696 C C . ASN A 1 88 ? 1.718 18.735 -17.999 1.00 89.25 88 ASN A C 1
ATOM 698 O O . ASN A 1 88 ? 2.546 18.631 -18.901 1.00 89.25 88 ASN A O 1
ATOM 702 N N . PRO A 1 89 ? 1.067 19.903 -17.785 1.00 90.19 89 PRO A N 1
ATOM 703 C CA . PRO A 1 89 ? 1.349 21.108 -18.574 1.00 90.19 89 PRO A CA 1
ATOM 704 C C . PRO A 1 89 ? 2.814 21.563 -18.562 1.00 90.19 89 PRO A C 1
ATOM 706 O O . PRO A 1 89 ? 3.311 22.036 -19.579 1.00 90.19 89 PRO A O 1
ATOM 709 N N . ALA A 1 90 ? 3.495 21.442 -17.419 1.00 89.81 90 ALA A N 1
AT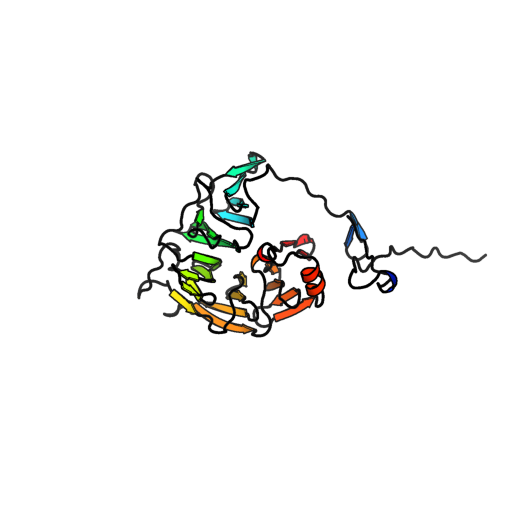OM 710 C CA . ALA A 1 90 ? 4.894 21.848 -17.272 1.00 89.81 90 ALA A CA 1
ATOM 711 C C . ALA A 1 90 ? 5.897 20.732 -17.617 1.00 89.81 90 ALA A C 1
ATOM 713 O O . ALA A 1 90 ? 7.098 20.991 -17.624 1.00 89.81 90 ALA A O 1
ATOM 714 N N . ALA A 1 91 ? 5.414 19.507 -17.861 1.00 90.81 91 ALA A N 1
ATOM 715 C CA . ALA A 1 91 ? 6.216 18.293 -17.995 1.00 90.81 91 ALA A CA 1
ATOM 716 C C . ALA A 1 91 ? 7.285 18.157 -16.890 1.00 90.81 91 ALA A C 1
ATOM 718 O O . ALA A 1 91 ? 8.444 17.834 -17.158 1.00 90.81 91 ALA A O 1
ATOM 719 N N . ALA A 1 92 ? 6.900 18.449 -15.643 1.00 92.69 92 ALA A N 1
ATOM 720 C CA . ALA A 1 92 ? 7.824 18.538 -14.518 1.00 92.69 92 ALA A CA 1
ATOM 721 C C . ALA A 1 92 ? 7.257 17.912 -13.241 1.00 92.69 92 ALA A C 1
ATOM 723 O O . ALA A 1 92 ? 6.059 17.994 -12.960 1.00 92.69 92 ALA A O 1
ATOM 724 N N . TRP A 1 93 ? 8.151 17.342 -12.435 1.00 94.50 93 TRP A N 1
ATOM 725 C CA . TRP A 1 93 ? 7.853 16.926 -11.069 1.00 94.50 93 TRP A CA 1
ATOM 726 C C . TRP A 1 93 ? 7.866 18.142 -10.147 1.00 94.50 93 TRP A C 1
ATOM 728 O O . TRP A 1 93 ? 8.802 18.940 -10.175 1.00 94.50 93 TRP A O 1
ATOM 738 N N . VAL A 1 94 ? 6.814 18.301 -9.346 1.00 93.12 94 VAL A N 1
ATOM 739 C CA . VAL A 1 94 ? 6.686 19.409 -8.397 1.00 93.12 94 VAL A CA 1
ATOM 740 C C . VAL A 1 94 ? 6.662 18.854 -6.980 1.00 93.12 94 VAL A C 1
ATOM 742 O O . VAL A 1 94 ? 5.800 18.041 -6.643 1.00 93.12 94 VAL A O 1
ATOM 745 N N . ASN A 1 95 ? 7.598 19.318 -6.155 1.00 93.44 95 ASN A N 1
ATOM 746 C CA . ASN A 1 95 ? 7.781 18.887 -4.772 1.00 93.44 95 ASN A CA 1
ATOM 747 C C . ASN A 1 95 ? 6.799 19.593 -3.822 1.00 93.44 95 ASN A C 1
ATOM 749 O O . ASN A 1 95 ? 6.665 20.816 -3.855 1.00 93.44 95 ASN A O 1
ATOM 753 N N . TYR A 1 96 ? 6.133 18.810 -2.968 1.00 93.56 96 TYR A N 1
ATOM 754 C CA . TYR A 1 96 ? 5.194 19.291 -1.941 1.00 93.56 96 TYR A CA 1
ATOM 755 C C . TYR A 1 96 ? 5.528 18.771 -0.537 1.00 93.56 96 TYR A C 1
ATOM 757 O O . TYR A 1 96 ? 4.675 18.764 0.349 1.00 93.56 96 TYR A O 1
ATOM 765 N N . THR A 1 97 ? 6.764 18.330 -0.314 1.00 92.12 97 THR A N 1
ATOM 766 C CA . THR A 1 97 ? 7.202 17.686 0.934 1.00 92.12 97 THR A CA 1
ATOM 767 C C . THR A 1 97 ? 7.246 18.656 2.113 1.00 92.12 97 THR A C 1
ATOM 769 O O . THR A 1 97 ? 6.915 18.278 3.234 1.00 92.12 97 THR A O 1
ATOM 772 N N . ASN A 1 98 ? 7.621 19.916 1.855 1.00 86.00 98 ASN A N 1
ATOM 773 C CA . ASN A 1 98 ? 7.827 20.957 2.869 1.00 86.00 98 ASN A CA 1
ATOM 774 C C . ASN A 1 98 ? 8.784 20.522 3.997 1.00 86.00 98 ASN A C 1
ATOM 776 O O . ASN A 1 98 ? 8.446 20.561 5.180 1.00 86.00 98 ASN A O 1
ATOM 780 N N . GLY A 1 99 ? 9.974 20.072 3.600 1.00 87.00 99 GLY A N 1
ATOM 781 C CA . GLY A 1 99 ? 10.974 19.441 4.458 1.00 87.00 99 GLY A CA 1
ATOM 782 C C . GLY A 1 99 ? 11.421 18.113 3.856 1.00 87.00 99 GLY A C 1
ATOM 783 O O . GLY A 1 99 ? 11.221 17.891 2.664 1.00 87.00 99 GLY A O 1
ATOM 784 N N . ASN A 1 100 ? 11.977 17.233 4.689 1.00 90.56 100 ASN A N 1
ATOM 785 C CA . ASN A 1 100 ? 12.371 15.886 4.283 1.00 90.56 100 ASN A CA 1
ATOM 786 C C . ASN A 1 100 ? 11.539 14.846 5.036 1.00 90.56 100 ASN A C 1
ATOM 788 O O . ASN A 1 100 ? 11.294 14.981 6.238 1.00 90.56 100 ASN A O 1
ATOM 792 N N . LEU A 1 101 ? 11.140 13.796 4.327 1.00 93.62 101 LEU A N 1
ATOM 793 C CA . LEU A 1 101 ? 10.670 12.547 4.916 1.00 93.62 101 LEU A CA 1
ATOM 794 C C . LEU A 1 101 ? 11.856 11.733 5.448 1.00 93.62 101 LEU A C 1
ATOM 796 O O . LEU A 1 101 ? 13.008 11.972 5.086 1.00 93.62 101 LEU A O 1
ATOM 800 N N . SER A 1 102 ? 11.564 10.766 6.312 1.00 93.56 102 SER A N 1
ATOM 801 C CA . SER A 1 102 ? 12.549 9.869 6.929 1.00 93.56 102 SER A CA 1
ATOM 802 C C . SER A 1 102 ? 12.356 8.416 6.482 1.00 93.56 102 SER A C 1
ATOM 804 O O . SER A 1 102 ? 12.611 7.485 7.244 1.00 93.56 102 SER A O 1
ATOM 806 N N . GLY A 1 103 ? 11.859 8.210 5.259 1.00 87.25 103 GLY A N 1
ATOM 807 C CA . GLY A 1 103 ? 11.612 6.885 4.701 1.00 87.25 103 GLY A CA 1
ATOM 808 C C . GLY A 1 103 ? 12.902 6.092 4.487 1.00 87.25 103 GLY A C 1
ATOM 809 O O . GLY A 1 103 ? 13.976 6.652 4.271 1.00 87.25 103 GLY A O 1
ATOM 810 N N . VAL A 1 104 ? 12.795 4.764 4.514 1.00 89.69 104 VAL A N 1
ATOM 811 C CA . VAL A 1 104 ? 13.918 3.850 4.264 1.00 89.69 104 VAL A CA 1
ATOM 812 C C . VAL A 1 104 ? 13.486 2.790 3.262 1.00 89.69 104 VAL A C 1
ATOM 814 O O . VAL A 1 104 ? 12.372 2.284 3.311 1.00 89.69 104 VAL A O 1
ATOM 817 N N . VAL A 1 105 ? 14.407 2.417 2.381 1.00 86.38 105 VAL A N 1
ATOM 818 C CA . VAL A 1 105 ? 14.205 1.463 1.280 1.00 86.38 105 VAL A CA 1
ATOM 819 C C . VAL A 1 105 ? 13.784 0.054 1.699 1.00 86.38 105 VAL A C 1
ATOM 821 O O . VAL A 1 105 ? 13.228 -0.678 0.888 1.00 86.38 105 VAL A O 1
ATOM 824 N N . THR A 1 106 ? 14.068 -0.325 2.944 1.00 87.38 106 THR A N 1
ATOM 825 C CA . THR A 1 106 ? 13.756 -1.641 3.514 1.00 87.38 106 THR A CA 1
ATOM 826 C C . THR A 1 106 ? 12.404 -1.671 4.223 1.00 87.38 106 THR A C 1
ATOM 828 O O . THR A 1 106 ? 12.019 -2.716 4.742 1.00 87.38 106 THR A O 1
ATOM 831 N N . GLN A 1 107 ? 11.707 -0.535 4.320 1.00 87.44 107 GLN A N 1
ATOM 832 C CA . GLN A 1 107 ? 10.373 -0.462 4.906 1.00 87.44 107 GLN A CA 1
ATOM 833 C C . GLN A 1 107 ? 9.335 -0.306 3.792 1.00 87.44 107 GLN A C 1
ATOM 835 O O . GLN A 1 107 ? 9.560 0.467 2.857 1.00 87.44 107 GLN A O 1
ATOM 840 N N . PRO A 1 108 ? 8.199 -1.022 3.873 1.00 86.00 108 PRO A N 1
ATOM 841 C CA . PRO A 1 108 ? 7.136 -0.852 2.900 1.00 86.00 108 PRO A CA 1
ATOM 842 C C . PRO A 1 108 ? 6.558 0.561 3.006 1.00 86.00 108 PRO A C 1
ATOM 844 O O . PRO A 1 108 ? 6.360 1.093 4.101 1.00 86.00 108 PRO A O 1
ATOM 847 N N . CYS A 1 109 ? 6.295 1.151 1.846 1.00 90.50 109 CYS A N 1
ATOM 848 C CA . CYS A 1 109 ? 5.497 2.359 1.720 1.00 90.50 109 CYS A CA 1
ATOM 849 C C . CYS A 1 109 ? 4.208 1.994 0.998 1.00 90.50 109 CYS A C 1
ATOM 851 O O . CYS A 1 109 ? 4.240 1.256 0.011 1.00 90.50 109 CYS A O 1
ATOM 853 N N . ASP A 1 110 ? 3.099 2.524 1.494 1.00 92.94 110 ASP A N 1
ATOM 854 C CA . ASP A 1 110 ? 1.771 2.257 0.960 1.00 92.94 110 ASP A CA 1
ATOM 855 C C . ASP A 1 110 ? 0.954 3.547 0.931 1.00 92.94 110 ASP A C 1
ATOM 857 O O . ASP A 1 110 ? 1.214 4.494 1.687 1.00 92.94 110 ASP A O 1
ATOM 861 N N . PHE A 1 111 ? -0.034 3.592 0.047 1.00 93.94 111 PHE A N 1
ATOM 862 C CA . PHE A 1 111 ? -0.945 4.714 -0.080 1.00 93.94 111 PHE A CA 1
ATOM 863 C C . PHE A 1 111 ? -2.375 4.250 -0.272 1.00 93.94 111 PHE A C 1
ATOM 865 O O . PHE A 1 111 ? -2.671 3.209 -0.851 1.00 93.94 111 PHE A O 1
ATOM 872 N N . SER A 1 112 ? -3.293 5.096 0.163 1.00 93.69 112 SER A N 1
ATOM 873 C CA . SER A 1 112 ? -4.697 4.909 -0.117 1.00 93.69 112 SER A CA 1
ATOM 874 C C . SER A 1 112 ? -5.439 6.230 -0.160 1.00 93.69 112 SER A C 1
ATOM 876 O O . SER A 1 112 ? -4.901 7.296 0.142 1.00 93.69 112 SER A O 1
ATOM 878 N N . THR A 1 113 ? -6.706 6.165 -0.547 1.00 92.50 113 THR A N 1
ATOM 879 C CA . THR A 1 113 ? -7.593 7.326 -0.532 1.00 92.50 113 THR A CA 1
ATOM 880 C C . THR A 1 113 ? -8.517 7.257 0.670 1.00 92.50 113 THR A C 1
ATOM 882 O O . THR A 1 113 ? -9.239 6.275 0.827 1.00 92.50 113 THR A O 1
ATOM 885 N N . ALA A 1 114 ? -8.551 8.312 1.475 1.00 91.69 114 ALA A N 1
ATOM 886 C CA . ALA A 1 114 ? -9.568 8.493 2.508 1.00 91.69 114 ALA A CA 1
ATOM 887 C C . ALA A 1 114 ? -10.540 9.606 2.099 1.00 91.69 114 ALA A C 1
ATOM 889 O O . ALA A 1 114 ? -10.293 10.336 1.136 1.00 91.69 114 ALA A O 1
ATOM 890 N N . LYS A 1 115 ? -11.651 9.747 2.820 1.00 89.12 115 LYS A N 1
ATOM 891 C CA . LYS A 1 115 ? -12.612 10.837 2.621 1.00 89.12 115 LYS A CA 1
ATOM 892 C C . LYS A 1 115 ? -12.636 11.719 3.852 1.00 89.12 115 LYS A C 1
ATOM 894 O O . LYS A 1 115 ? -12.726 11.193 4.943 1.00 89.12 115 LYS A O 1
ATOM 899 N N . ILE A 1 116 ? -12.567 13.031 3.664 1.00 86.69 116 ILE A N 1
ATOM 900 C CA . ILE A 1 116 ? -12.801 14.013 4.725 1.00 86.69 116 ILE A CA 1
ATOM 901 C C . ILE A 1 116 ? -13.784 15.053 4.201 1.00 86.69 116 ILE A C 1
ATOM 903 O O . ILE A 1 116 ? -13.609 15.575 3.093 1.00 86.69 116 ILE A O 1
ATOM 907 N N . SER A 1 117 ? -14.854 15.320 4.950 1.00 83.31 117 SER A N 1
ATOM 908 C CA . SER A 1 117 ? -15.910 16.261 4.544 1.00 83.31 117 SER A CA 1
ATOM 909 C C . SER A 1 117 ? -16.426 16.003 3.115 1.00 83.31 117 SER A C 1
ATOM 911 O O . SER A 1 117 ? -16.604 16.928 2.320 1.00 83.31 117 SER A O 1
ATOM 913 N N . GLY A 1 118 ? -16.588 14.726 2.748 1.00 82.19 118 GLY A N 1
ATOM 914 C CA . GLY A 1 118 ? -17.047 14.290 1.425 1.00 82.19 118 GLY A CA 1
ATOM 915 C C . GLY A 1 118 ? -16.011 14.334 0.290 1.00 82.19 118 GLY A C 1
ATOM 916 O O . GLY A 1 118 ? -16.300 13.839 -0.802 1.00 82.19 118 GLY A O 1
ATOM 917 N N . LYS A 1 119 ? -14.799 14.857 0.519 1.00 88.00 119 LYS A N 1
ATOM 918 C CA . LYS A 1 119 ? -13.737 14.958 -0.497 1.00 88.00 119 LYS A CA 1
ATOM 919 C C . LYS A 1 119 ? -12.674 13.885 -0.314 1.00 88.00 119 LYS A C 1
ATOM 921 O O . LYS A 1 119 ? -12.260 13.602 0.806 1.00 88.00 119 LYS A O 1
ATOM 926 N N . ASN A 1 120 ? -12.191 13.329 -1.423 1.00 91.56 120 ASN A N 1
ATOM 927 C CA . ASN A 1 120 ? -11.090 12.371 -1.385 1.00 91.56 120 ASN A CA 1
ATOM 928 C C . ASN A 1 120 ? -9.775 13.084 -1.030 1.00 91.56 120 ASN A C 1
ATOM 930 O O . ASN A 1 120 ? -9.454 14.147 -1.572 1.00 91.56 120 ASN A O 1
ATOM 934 N N . ILE A 1 121 ? -9.002 12.477 -0.140 1.00 93.50 121 ILE A N 1
ATOM 935 C CA . ILE A 1 121 ? -7.651 12.886 0.239 1.00 93.50 121 ILE A CA 1
ATOM 936 C C . ILE A 1 121 ? -6.698 11.726 -0.019 1.00 93.50 121 ILE A C 1
ATOM 938 O O . ILE A 1 121 ? -7.076 10.564 0.146 1.00 93.50 121 ILE A O 1
ATOM 942 N N . LEU A 1 122 ? -5.468 12.040 -0.413 1.00 94.94 122 LEU A N 1
ATOM 943 C CA . LEU A 1 122 ? -4.412 11.042 -0.492 1.00 94.94 122 LEU A CA 1
ATOM 944 C C . LEU A 1 122 ? -3.844 10.856 0.909 1.00 94.94 122 LEU A C 1
ATOM 946 O O . LEU A 1 122 ? -3.510 11.843 1.565 1.00 94.94 122 LEU A O 1
ATOM 950 N N . VAL A 1 123 ? -3.725 9.611 1.349 1.00 95.31 123 VAL A N 1
ATOM 951 C CA . VAL A 1 123 ? -3.081 9.238 2.606 1.00 95.31 123 VAL A CA 1
ATOM 952 C C . VAL A 1 123 ? -1.981 8.242 2.287 1.00 95.31 123 VAL A C 1
ATOM 954 O O . VAL A 1 123 ? -2.199 7.315 1.512 1.00 95.31 123 VAL A O 1
ATOM 957 N N . PHE A 1 124 ? -0.800 8.426 2.860 1.00 95.31 124 PHE A N 1
ATOM 958 C CA . PHE A 1 124 ? 0.313 7.506 2.660 1.00 95.31 124 PHE A CA 1
ATOM 959 C C . PHE A 1 124 ? 1.126 7.323 3.936 1.00 95.31 124 PHE A C 1
ATOM 961 O O . PHE A 1 124 ? 1.112 8.159 4.846 1.00 95.31 124 PHE A O 1
ATOM 968 N N . THR A 1 125 ? 1.834 6.202 3.994 1.00 94.88 125 THR A N 1
ATOM 969 C CA . THR A 1 125 ? 2.693 5.830 5.113 1.00 94.88 125 THR A CA 1
ATOM 970 C C . THR A 1 125 ? 4.036 5.315 4.614 1.00 94.88 125 THR A C 1
ATOM 972 O O . THR A 1 125 ? 4.132 4.724 3.541 1.00 94.88 125 THR A O 1
ATOM 975 N N . ASN A 1 126 ? 5.069 5.533 5.420 1.00 92.88 126 ASN A N 1
ATOM 976 C CA . ASN A 1 126 ? 6.397 4.941 5.270 1.00 92.88 126 ASN A CA 1
ATOM 977 C C . ASN A 1 126 ? 6.828 4.185 6.542 1.00 92.88 126 ASN A C 1
ATOM 979 O O . ASN A 1 126 ? 8.020 3.942 6.735 1.00 92.88 126 ASN A O 1
ATOM 983 N N . TYR A 1 127 ? 5.876 3.893 7.444 1.00 93.00 127 TYR A N 1
ATOM 984 C CA . TYR A 1 127 ? 6.050 3.247 8.757 1.00 93.00 127 TYR A CA 1
ATOM 985 C C . TYR A 1 127 ? 6.935 3.995 9.783 1.00 93.00 127 TYR A C 1
ATOM 987 O O . TYR A 1 127 ? 6.866 3.728 10.987 1.00 93.00 127 TYR A O 1
ATOM 995 N N . ILE A 1 128 ? 7.753 4.951 9.342 1.00 92.38 128 ILE A N 1
ATOM 996 C CA . ILE A 1 128 ? 8.704 5.692 10.175 1.00 92.38 128 ILE A CA 1
ATOM 997 C C . ILE A 1 128 ? 8.110 7.027 10.616 1.00 92.38 128 ILE A C 1
ATOM 999 O O . ILE A 1 128 ? 8.087 7.319 11.816 1.00 92.38 128 ILE A O 1
ATOM 1003 N N . ASP A 1 129 ? 7.616 7.823 9.674 1.00 92.88 129 ASP A N 1
ATOM 1004 C CA . ASP A 1 129 ? 6.978 9.104 9.947 1.00 92.88 129 ASP A CA 1
ATOM 1005 C C . ASP A 1 129 ? 5.523 8.912 10.397 1.00 92.88 129 ASP A C 1
ATOM 1007 O O . ASP A 1 129 ? 4.934 7.837 10.273 1.00 92.88 129 ASP A O 1
ATOM 1011 N N . ALA A 1 130 ? 4.928 9.972 10.950 1.00 93.50 130 ALA A N 1
ATOM 1012 C CA . ALA A 1 130 ? 3.480 10.014 11.126 1.00 93.50 130 ALA A CA 1
ATOM 1013 C C . ALA A 1 130 ? 2.791 9.904 9.758 1.00 93.50 130 ALA A C 1
ATOM 1015 O O . ALA A 1 130 ? 3.292 10.463 8.776 1.00 93.50 130 ALA A O 1
ATOM 1016 N N . ILE A 1 131 ? 1.638 9.227 9.716 1.00 94.81 131 ILE A N 1
ATOM 1017 C CA . ILE A 1 131 ? 0.840 9.076 8.496 1.00 94.81 131 ILE A CA 1
ATOM 1018 C C . ILE A 1 131 ? 0.605 10.457 7.883 1.00 94.81 131 ILE A C 1
ATOM 1020 O O . ILE A 1 131 ? 0.202 11.404 8.567 1.00 94.81 131 ILE A O 1
ATOM 1024 N N . LYS A 1 132 ? 0.901 10.580 6.590 1.00 95.00 132 LYS A N 1
ATOM 1025 C CA . LYS A 1 132 ? 0.817 11.842 5.862 1.00 95.00 132 LYS A CA 1
ATOM 1026 C C . LYS A 1 132 ? -0.459 11.887 5.043 1.00 95.00 132 LYS A C 1
ATOM 1028 O O . LYS A 1 132 ? -0.911 10.873 4.516 1.00 95.00 132 LYS A O 1
ATOM 1033 N N . LYS A 1 133 ? -1.006 13.089 4.900 1.00 94.75 133 LYS A N 1
ATOM 1034 C CA . LYS A 1 133 ? -2.112 13.409 4.004 1.00 94.75 133 LYS A CA 1
ATOM 1035 C C . LYS A 1 133 ? -1.701 14.462 2.986 1.00 94.75 133 LYS A C 1
ATOM 1037 O O . LYS A 1 133 ? -0.891 15.346 3.276 1.00 94.75 133 LYS A O 1
ATOM 1042 N N . TRP A 1 134 ? -2.331 14.414 1.820 1.00 94.88 134 TRP A N 1
ATOM 1043 C CA . TRP A 1 134 ? -2.218 15.440 0.795 1.00 94.88 134 TRP A CA 1
ATOM 1044 C C . TRP A 1 134 ? -3.592 15.806 0.231 1.00 94.88 134 TRP A C 1
ATOM 1046 O O . TRP A 1 134 ? -4.442 14.947 -0.019 1.00 94.88 134 TRP A O 1
ATOM 1056 N N . LEU A 1 135 ? -3.816 17.112 0.057 1.00 92.25 135 LEU A N 1
ATOM 1057 C CA . LEU A 1 135 ? -5.109 17.683 -0.335 1.00 92.25 135 LEU A CA 1
ATOM 1058 C C . LEU A 1 135 ? -5.174 18.100 -1.813 1.00 92.25 135 LEU A C 1
ATOM 1060 O O . LEU A 1 135 ? -6.126 18.763 -2.218 1.00 92.25 135 LEU A O 1
ATOM 1064 N N . GLY A 1 136 ? -4.186 17.711 -2.617 1.00 89.31 136 GLY A N 1
ATOM 1065 C CA . GLY A 1 136 ? -4.080 18.094 -4.022 1.00 89.31 136 GLY A CA 1
ATOM 1066 C C . GLY A 1 136 ? -3.201 19.325 -4.253 1.00 89.31 136 GLY A C 1
ATOM 1067 O O . GLY A 1 136 ? -2.671 19.936 -3.317 1.00 89.31 136 GLY A O 1
ATOM 1068 N N . SER A 1 137 ? -3.040 19.672 -5.532 1.00 86.38 137 SER A N 1
ATOM 1069 C CA . SER A 1 137 ? -2.148 20.737 -6.003 1.00 86.38 137 SER A CA 1
ATOM 1070 C C . SER A 1 137 ? -2.341 22.049 -5.236 1.00 86.38 137 SER A C 1
ATOM 1072 O O . SER A 1 137 ? -3.471 22.484 -5.020 1.00 86.38 137 SER A O 1
ATOM 1074 N N . GLY A 1 138 ? -1.233 22.691 -4.857 1.00 86.38 138 GLY A N 1
ATOM 1075 C CA . GLY A 1 138 ? -1.233 23.943 -4.086 1.00 86.38 138 GLY A CA 1
ATOM 1076 C C . GLY A 1 138 ? -1.137 23.763 -2.568 1.00 86.38 138 GLY A C 1
ATOM 1077 O O . GLY A 1 138 ? -0.947 24.748 -1.863 1.00 86.38 138 GLY A O 1
ATOM 1078 N N . ASN A 1 139 ? -1.200 22.527 -2.066 1.00 91.44 139 ASN A N 1
ATOM 1079 C CA . ASN A 1 139 ? -1.029 22.215 -0.648 1.00 91.44 139 ASN A CA 1
ATOM 1080 C C . ASN A 1 139 ? 0.202 21.337 -0.450 1.00 91.44 139 ASN A C 1
ATOM 1082 O O . ASN A 1 139 ? 0.370 20.348 -1.161 1.00 91.44 139 ASN A O 1
ATOM 1086 N N . ASN A 1 140 ? 1.027 21.657 0.543 1.00 94.31 140 ASN A N 1
ATOM 1087 C CA . ASN A 1 140 ? 2.080 20.747 0.985 1.00 94.31 140 ASN A CA 1
ATOM 1088 C C . ASN A 1 140 ? 1.478 19.526 1.695 1.00 94.31 140 ASN A C 1
ATOM 1090 O O . ASN A 1 140 ? 0.349 19.581 2.194 1.00 94.31 140 ASN A O 1
ATOM 1094 N N . ILE A 1 141 ? 2.228 18.427 1.750 1.00 95.12 141 ILE A N 1
ATOM 1095 C CA . ILE A 1 141 ? 1.862 17.284 2.587 1.00 95.12 141 ILE A CA 1
ATOM 1096 C C . ILE A 1 141 ? 1.827 17.716 4.056 1.00 95.12 141 ILE A C 1
ATOM 1098 O O . ILE A 1 141 ? 2.613 18.551 4.507 1.00 95.12 141 ILE A O 1
ATOM 1102 N N . ALA A 1 142 ? 0.909 17.133 4.815 1.00 94.81 142 ALA A N 1
ATOM 1103 C CA . ALA A 1 142 ? 0.754 17.393 6.240 1.00 94.81 142 ALA A CA 1
ATOM 1104 C C . ALA A 1 142 ? 0.579 16.075 6.995 1.00 94.81 142 ALA A C 1
ATOM 1106 O O . ALA A 1 142 ? 0.280 15.047 6.394 1.00 94.81 142 ALA A O 1
ATOM 1107 N N . ASN A 1 143 ? 0.748 16.092 8.315 1.00 94.56 143 ASN A N 1
ATOM 1108 C CA . ASN A 1 143 ? 0.359 14.945 9.135 1.00 94.56 143 ASN A CA 1
ATOM 1109 C C . ASN A 1 143 ? -1.166 14.770 9.079 1.00 94.56 143 ASN A C 1
ATOM 1111 O O . ASN A 1 143 ? -1.905 15.761 9.045 1.00 94.56 143 ASN A O 1
ATOM 1115 N N . LEU A 1 144 ? -1.628 13.522 9.070 1.00 92.44 144 LEU A N 1
ATOM 1116 C CA . LEU A 1 144 ? -3.035 13.201 9.283 1.00 92.44 144 LEU A CA 1
ATOM 1117 C C . LEU A 1 144 ? -3.428 13.616 10.712 1.00 92.44 144 LEU A C 1
ATOM 1119 O O . LEU A 1 144 ? -2.666 13.391 11.656 1.00 92.44 144 LEU A O 1
ATOM 1123 N N . GLY A 1 145 ? -4.572 14.289 10.857 1.00 89.06 145 GLY A N 1
ATOM 1124 C CA . GLY A 1 145 ? -5.092 14.719 12.154 1.00 89.06 145 GLY A CA 1
ATOM 1125 C C . GLY A 1 145 ? -5.489 13.536 13.040 1.00 89.06 145 GLY A C 1
ATOM 1126 O O . GLY A 1 145 ? -5.526 12.396 12.587 1.00 89.06 145 GLY A O 1
ATOM 1127 N N . GLY A 1 146 ? -5.754 13.801 14.321 1.00 84.81 146 GLY A N 1
ATOM 1128 C CA . GLY A 1 146 ? -6.171 12.762 15.274 1.00 84.81 146 GLY A CA 1
ATOM 1129 C C . GLY A 1 146 ? -5.052 11.912 15.865 1.00 84.81 146 GLY A C 1
ATOM 1130 O O . GLY A 1 146 ? -5.328 11.074 16.714 1.00 84.81 146 GLY A O 1
ATOM 1131 N N . SER A 1 147 ? -3.800 12.142 15.456 1.00 89.00 147 SER A N 1
ATOM 1132 C CA . SER A 1 147 ? -2.630 11.372 15.902 1.00 89.00 147 SER A CA 1
ATOM 1133 C C . SER A 1 147 ? -2.804 9.855 15.715 1.00 89.00 147 SER A C 1
ATOM 1135 O O . SER A 1 147 ? -2.667 9.107 16.684 1.00 89.00 147 SER A O 1
ATOM 1137 N N . PRO A 1 148 ? -3.091 9.384 14.485 1.00 90.88 148 PRO A N 1
ATOM 1138 C CA . PRO A 1 148 ? -3.174 7.957 14.205 1.00 90.88 148 PRO A CA 1
ATOM 1139 C C . PRO A 1 148 ? -1.868 7.247 14.581 1.00 90.88 148 PRO A C 1
ATOM 1141 O O . PRO A 1 148 ? -0.783 7.829 14.421 1.00 90.88 148 PRO A O 1
ATOM 1144 N N . PRO A 1 149 ? -1.933 5.973 15.001 1.00 92.56 149 PRO A N 1
ATOM 1145 C CA . PRO A 1 149 ? -0.731 5.182 15.182 1.00 92.56 149 PRO A CA 1
ATOM 1146 C C . PRO A 1 149 ? -0.040 4.953 13.831 1.00 92.56 149 PRO A C 1
ATOM 1148 O O . PRO A 1 149 ? -0.637 5.070 12.756 1.00 92.56 149 PRO A O 1
ATOM 1151 N N . LYS A 1 150 ? 1.254 4.631 13.865 1.00 94.44 150 LYS A N 1
ATOM 1152 C CA . LYS A 1 150 ? 2.008 4.361 12.635 1.00 94.44 150 LYS A CA 1
ATOM 1153 C C . LYS A 1 150 ? 1.570 3.013 12.073 1.00 94.44 150 LYS A C 1
ATOM 1155 O O . LYS A 1 150 ? 1.362 2.071 12.830 1.00 94.44 150 LYS A O 1
ATOM 1160 N N . ALA A 1 151 ? 1.473 2.907 10.753 1.00 94.81 151 ALA A N 1
ATOM 1161 C CA . ALA A 1 151 ? 1.049 1.683 10.076 1.00 94.81 151 ALA A CA 1
ATOM 1162 C C . ALA A 1 151 ? 1.957 1.368 8.886 1.00 94.81 151 ALA A C 1
ATOM 1164 O O . ALA A 1 151 ? 2.553 2.285 8.317 1.00 94.81 151 ALA A O 1
ATOM 1165 N N . LYS A 1 152 ? 2.070 0.094 8.494 1.00 93.31 152 LYS A N 1
ATOM 1166 C CA . LYS A 1 152 ? 2.772 -0.282 7.248 1.00 93.31 152 LYS A CA 1
ATOM 1167 C C . LYS A 1 152 ? 1.861 -0.244 6.028 1.00 93.31 152 LYS A C 1
ATOM 1169 O O . LYS A 1 152 ? 2.331 0.095 4.948 1.00 93.31 152 LYS A O 1
ATOM 1174 N N . TYR A 1 153 ? 0.586 -0.581 6.207 1.00 95.06 153 TYR A N 1
ATOM 1175 C CA . TYR A 1 153 ? -0.364 -0.741 5.109 1.00 95.06 153 TYR A CA 1
ATOM 1176 C C . TYR A 1 153 ? -1.610 0.103 5.340 1.00 95.06 153 TYR A C 1
ATOM 1178 O O . TYR A 1 153 ? -2.043 0.277 6.484 1.00 95.06 153 TYR A O 1
ATOM 1186 N N . LEU A 1 154 ? -2.198 0.589 4.250 1.00 95.25 154 LEU A N 1
ATOM 1187 C CA . LEU A 1 154 ? -3.360 1.469 4.241 1.00 95.25 154 LEU A CA 1
ATOM 1188 C C . LEU A 1 154 ? -4.410 0.953 3.261 1.00 95.25 154 LEU A C 1
ATOM 1190 O O . LEU A 1 154 ? -4.103 0.585 2.134 1.00 95.25 154 LEU A O 1
ATOM 1194 N N . LEU A 1 155 ? -5.680 0.993 3.655 1.00 95.19 155 LEU A N 1
ATOM 1195 C CA . LEU A 1 155 ? -6.777 0.653 2.757 1.00 95.19 155 LEU A CA 1
ATOM 1196 C C . LEU A 1 155 ? -7.973 1.573 2.975 1.00 95.19 155 LEU A C 1
ATOM 1198 O O . LEU A 1 155 ? -8.697 1.480 3.961 1.00 95.19 155 LEU A O 1
ATOM 1202 N N . GLY A 1 156 ? -8.224 2.430 1.994 1.00 92.94 156 GLY A N 1
ATOM 1203 C CA . GLY A 1 156 ? -9.472 3.153 1.844 1.00 92.94 156 GLY A CA 1
ATOM 1204 C C . GLY A 1 156 ? -10.576 2.195 1.423 1.00 92.94 156 GLY A C 1
ATOM 1205 O O . GLY A 1 156 ? -10.592 1.700 0.293 1.00 92.94 156 GLY A O 1
ATOM 1206 N N . PHE A 1 157 ? -11.521 1.940 2.321 1.00 90.94 157 PHE A N 1
ATOM 1207 C CA . PHE A 1 157 ? -12.664 1.084 2.053 1.00 90.94 157 PHE A CA 1
ATOM 1208 C C . PHE A 1 157 ? -13.966 1.846 2.298 1.00 90.94 157 PHE A C 1
ATOM 1210 O O . PHE A 1 157 ? -14.332 2.160 3.429 1.00 90.94 157 PHE A O 1
ATOM 1217 N N . ASN A 1 158 ? -14.696 2.127 1.215 1.00 85.38 158 ASN A N 1
ATOM 1218 C CA . ASN A 1 158 ? -15.895 2.966 1.214 1.00 85.38 158 ASN A CA 1
ATOM 1219 C C . ASN A 1 158 ? -15.637 4.363 1.818 1.00 85.38 158 ASN A C 1
ATOM 1221 O O . ASN A 1 158 ? -15.227 5.267 1.090 1.00 85.38 158 ASN A O 1
ATOM 1225 N N . ARG A 1 159 ? -15.892 4.547 3.118 1.00 87.56 159 ARG A N 1
ATOM 1226 C CA . ARG A 1 159 ? -15.658 5.795 3.877 1.00 87.56 159 ARG A CA 1
ATOM 1227 C C . ARG A 1 159 ? -14.823 5.569 5.143 1.00 87.56 159 ARG A C 1
ATOM 1229 O O . ARG A 1 159 ? -14.711 6.468 5.963 1.00 87.56 159 ARG A O 1
ATOM 1236 N N . PHE A 1 160 ? -14.234 4.383 5.274 1.00 90.75 160 PHE A N 1
ATOM 1237 C CA . PHE A 1 160 ? -13.281 4.045 6.322 1.00 90.75 160 PHE A CA 1
ATOM 1238 C C . PHE A 1 160 ? -11.861 4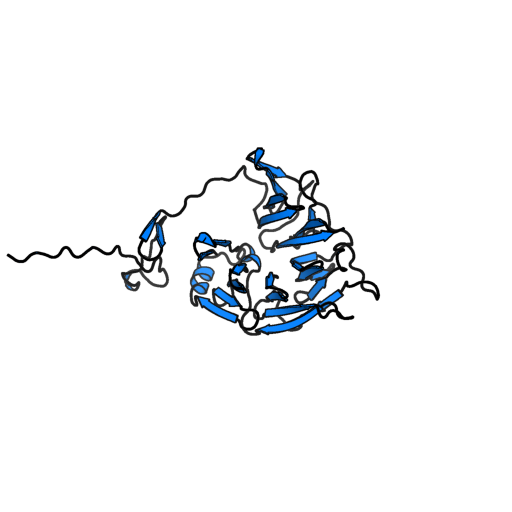.027 5.764 1.00 90.75 160 PHE A C 1
ATOM 1240 O O . PHE A 1 160 ? -11.639 3.681 4.599 1.00 90.75 160 PHE A O 1
ATOM 1247 N N . LEU A 1 161 ? -10.901 4.365 6.620 1.00 94.06 161 LEU A N 1
ATOM 1248 C CA . LEU A 1 161 ? -9.478 4.168 6.381 1.00 94.06 161 LEU A CA 1
ATOM 1249 C C . LEU A 1 161 ? -8.987 3.040 7.291 1.00 94.06 161 LEU A C 1
ATOM 1251 O O . LEU A 1 161 ? -8.840 3.231 8.488 1.00 94.06 161 LEU A O 1
ATOM 1255 N N . LEU A 1 162 ? -8.730 1.865 6.737 1.00 94.88 162 LEU A N 1
ATOM 1256 C CA . LEU A 1 162 ? -8.139 0.759 7.481 1.00 94.88 162 LEU A CA 1
ATOM 1257 C C . LEU A 1 162 ? -6.619 0.918 7.522 1.00 94.88 162 LEU A C 1
ATOM 1259 O O . LEU A 1 162 ? -5.985 1.189 6.499 1.00 94.88 162 LEU A O 1
ATOM 1263 N N . LEU A 1 163 ? -6.049 0.710 8.702 1.00 95.81 163 LEU A N 1
ATOM 1264 C CA . LEU A 1 163 ? -4.620 0.602 8.952 1.00 95.81 163 LEU A CA 1
ATOM 1265 C C . LEU A 1 163 ? -4.286 -0.845 9.293 1.00 95.81 163 LEU A C 1
ATOM 1267 O O . LEU A 1 163 ? -4.979 -1.462 10.099 1.00 95.81 163 LEU A O 1
ATOM 1271 N N . GLY A 1 164 ? -3.210 -1.363 8.710 1.00 94.88 164 GLY A N 1
ATOM 1272 C CA . GLY A 1 164 ? -2.701 -2.701 8.990 1.00 94.88 164 GLY A CA 1
ATOM 1273 C C . GLY A 1 164 ? -1.262 -2.646 9.481 1.00 94.88 164 GLY A C 1
ATOM 1274 O O . GLY A 1 164 ? -0.471 -1.828 8.996 1.00 94.88 164 GLY A O 1
ATOM 1275 N N . TYR A 1 165 ? -0.927 -3.553 10.402 1.00 95.06 165 TYR A N 1
ATOM 1276 C CA . TYR A 1 165 ? 0.378 -3.630 11.061 1.00 95.06 165 TYR A CA 1
ATOM 1277 C C . TYR A 1 165 ? 0.667 -2.342 11.836 1.00 95.06 165 TYR A C 1
ATOM 1279 O O . TYR A 1 165 ? 1.298 -1.409 11.329 1.00 95.06 165 TYR A O 1
ATOM 1287 N N . ILE A 1 166 ? 0.171 -2.285 13.067 1.00 95.00 166 ILE A N 1
ATOM 1288 C CA . ILE A 1 166 ? 0.159 -1.062 13.864 1.00 95.00 166 ILE A CA 1
ATOM 1289 C C . ILE A 1 166 ? 1.411 -0.974 14.730 1.00 95.00 166 ILE A C 1
ATOM 1291 O O . ILE A 1 166 ? 1.833 -1.946 15.353 1.00 95.00 166 ILE A O 1
ATOM 1295 N N . LYS A 1 167 ? 1.992 0.219 14.795 1.00 93.81 167 LYS A N 1
ATOM 1296 C CA . LYS A 1 167 ? 3.016 0.594 15.761 1.00 93.81 167 LYS A CA 1
ATOM 1297 C C . LYS A 1 167 ? 2.523 1.790 16.563 1.00 93.81 167 LYS A C 1
ATOM 1299 O O . LYS A 1 167 ? 2.434 2.904 16.038 1.00 93.81 167 LYS A O 1
ATOM 1304 N N . ASP A 1 168 ? 2.248 1.541 17.835 1.00 90.25 168 ASP A N 1
ATOM 1305 C CA . ASP A 1 168 ? 1.839 2.558 18.794 1.00 90.25 168 ASP A CA 1
ATOM 1306 C C . ASP A 1 168 ? 2.970 2.782 19.804 1.00 90.25 168 ASP A C 1
ATOM 1308 O O . ASP A 1 168 ? 3.290 1.931 20.633 1.00 90.25 168 ASP A O 1
ATOM 1312 N N . GLY A 1 169 ? 3.675 3.904 19.654 1.00 88.12 169 GLY A N 1
ATOM 1313 C CA . GLY A 1 169 ? 4.893 4.176 20.412 1.00 88.12 169 GLY A CA 1
ATOM 1314 C C . GLY A 1 169 ? 5.973 3.100 20.213 1.00 88.12 169 GLY A C 1
ATOM 1315 O O . GLY A 1 169 ? 6.585 3.006 19.140 1.00 88.12 169 GLY A O 1
ATOM 1316 N N . ALA A 1 170 ? 6.250 2.345 21.280 1.00 88.06 170 ALA A N 1
ATOM 1317 C CA . ALA A 1 170 ? 7.223 1.251 21.297 1.00 88.06 170 ALA A CA 1
ATOM 1318 C C . ALA A 1 170 ? 6.598 -0.119 20.984 1.00 88.06 170 ALA A C 1
ATOM 1320 O O . ALA A 1 170 ? 7.325 -1.024 20.570 1.00 88.06 170 ALA A O 1
ATOM 1321 N N . ASP A 1 171 ? 5.281 -0.254 21.141 1.00 92.88 171 ASP A N 1
ATOM 1322 C CA . ASP A 1 171 ? 4.575 -1.514 20.959 1.00 92.88 171 ASP A CA 1
ATOM 1323 C C . ASP A 1 171 ? 4.264 -1.745 19.479 1.00 92.88 171 ASP A C 1
ATOM 1325 O O . ASP A 1 171 ? 3.882 -0.833 18.736 1.00 92.88 171 ASP A O 1
ATOM 1329 N N . ILE A 1 172 ? 4.458 -2.988 19.037 1.00 93.81 172 ILE A N 1
ATOM 1330 C CA . ILE A 1 172 ? 4.223 -3.413 17.657 1.00 93.81 172 ILE A CA 1
ATOM 1331 C C . ILE A 1 172 ? 3.145 -4.489 17.678 1.00 93.81 172 ILE A C 1
ATOM 1333 O O . ILE A 1 172 ? 3.324 -5.544 18.281 1.00 93.81 172 ILE A O 1
ATOM 1337 N N . TYR A 1 173 ? 2.057 -4.221 16.965 1.00 94.69 173 TYR A N 1
ATOM 1338 C CA . TYR A 1 173 ? 0.919 -5.111 16.784 1.00 94.69 173 TYR A CA 1
ATOM 1339 C C . TYR A 1 173 ? 0.853 -5.537 15.306 1.00 94.69 173 TYR A C 1
ATOM 1341 O O . TYR A 1 173 ? 0.143 -4.920 14.504 1.00 94.69 173 TYR A O 1
ATOM 1349 N N . PRO A 1 174 ? 1.620 -6.569 14.903 1.00 93.31 174 PRO A N 1
ATOM 1350 C CA . PRO A 1 174 ? 1.756 -6.963 13.497 1.00 93.31 174 PRO A CA 1
ATOM 1351 C C . PRO A 1 174 ? 0.481 -7.584 12.905 1.00 93.31 174 PRO A C 1
ATOM 1353 O O . PRO A 1 174 ? 0.343 -7.659 11.683 1.00 93.31 174 PRO A O 1
ATOM 1356 N N . GLU A 1 175 ? -0.443 -8.015 13.763 1.00 93.69 175 GLU A N 1
ATOM 1357 C CA . GLU A 1 175 ? -1.696 -8.694 13.402 1.00 93.69 175 GLU A CA 1
ATOM 1358 C C . GLU A 1 175 ? -2.921 -7.785 13.536 1.00 93.69 175 GLU A C 1
ATOM 1360 O O . GLU A 1 175 ? -4.029 -8.190 13.188 1.00 93.69 175 GLU A O 1
ATOM 1365 N N . ARG A 1 176 ? -2.725 -6.561 14.036 1.00 94.81 176 ARG A N 1
ATOM 1366 C CA . ARG A 1 176 ? -3.809 -5.623 14.304 1.00 94.81 176 ARG A CA 1
ATOM 1367 C C . ARG A 1 176 ? -4.217 -4.887 13.042 1.00 94.81 176 ARG A C 1
ATOM 1369 O O . ARG A 1 176 ? -3.376 -4.339 12.319 1.00 94.81 176 ARG A O 1
ATOM 1376 N N . VAL A 1 177 ? -5.525 -4.821 12.845 1.00 94.88 177 VAL A N 1
ATOM 1377 C CA . VAL A 1 177 ? -6.184 -3.884 11.943 1.00 94.88 177 VAL A CA 1
ATOM 1378 C C . VAL A 1 177 ? -6.895 -2.840 12.793 1.00 94.88 177 VAL A C 1
ATOM 1380 O O . VAL A 1 177 ? -7.562 -3.178 13.767 1.00 94.88 177 VAL A O 1
ATOM 1383 N N . GLN A 1 178 ? -6.752 -1.567 12.445 1.00 93.88 178 GLN A N 1
ATOM 1384 C CA . GLN A 1 178 ? -7.375 -0.463 13.173 1.00 93.88 178 GLN A CA 1
ATOM 1385 C C . GLN A 1 178 ? -7.984 0.540 12.200 1.00 93.88 178 GLN A C 1
ATOM 1387 O O . GLN A 1 178 ? -7.468 0.723 11.097 1.00 93.88 178 GLN A O 1
ATOM 1392 N N . TRP A 1 179 ? -9.080 1.184 12.587 1.00 93.88 179 TRP A N 1
ATOM 1393 C CA . TRP A 1 179 ? -9.772 2.161 11.752 1.00 93.88 179 TRP A CA 1
ATOM 1394 C C . TRP A 1 179 ? -10.282 3.358 12.570 1.00 93.88 179 TRP A C 1
ATOM 1396 O O . TRP A 1 179 ? -10.615 3.200 13.748 1.00 93.88 179 TRP A O 1
ATOM 1406 N N . PRO A 1 180 ? -10.354 4.548 11.948 1.00 92.25 180 PRO A N 1
ATOM 1407 C CA . PRO A 1 180 ? -10.969 5.730 12.522 1.00 92.25 180 PRO A CA 1
ATOM 1408 C C . PRO A 1 180 ? -12.490 5.698 12.344 1.00 92.25 180 PRO A C 1
ATOM 1410 O O . PRO A 1 180 ? -13.060 4.754 11.784 1.00 92.25 180 PRO A O 1
ATOM 1413 N N . ASP A 1 181 ? -13.136 6.762 12.801 1.00 90.69 181 ASP A N 1
ATOM 1414 C CA . ASP A 1 181 ? -14.567 6.983 12.665 1.00 90.69 181 ASP A CA 1
ATOM 1415 C C . ASP A 1 181 ? -15.021 7.065 11.192 1.00 90.69 181 ASP A C 1
ATOM 1417 O O . ASP A 1 181 ? -14.240 7.242 10.248 1.00 90.69 181 ASP A O 1
ATOM 1421 N N . TYR A 1 182 ? -16.323 6.898 10.974 1.00 87.88 182 TYR A N 1
ATOM 1422 C CA . TYR A 1 182 ? -16.919 6.889 9.646 1.00 87.88 182 TYR A CA 1
ATOM 1423 C C . TYR A 1 182 ? -16.851 8.273 8.987 1.00 87.88 182 TYR A C 1
ATOM 1425 O O . TYR A 1 182 ? -17.369 9.250 9.516 1.00 87.88 182 TYR A O 1
ATOM 1433 N N . ASP A 1 183 ? -16.287 8.339 7.775 1.00 87.31 183 ASP A N 1
ATOM 1434 C CA . ASP A 1 183 ? -16.113 9.577 6.992 1.00 87.31 183 ASP A CA 1
ATOM 1435 C C . ASP A 1 183 ? -15.225 10.654 7.641 1.00 87.31 183 ASP A C 1
ATOM 1437 O O . ASP A 1 183 ? -15.127 11.766 7.114 1.00 87.31 183 ASP A O 1
ATOM 1441 N N . ASP A 1 184 ? -14.540 10.314 8.735 1.00 89.94 184 ASP A N 1
ATOM 1442 C CA . ASP A 1 184 ? -13.567 11.177 9.390 1.00 89.94 184 ASP A CA 1
ATOM 1443 C C . ASP A 1 184 ? -12.283 10.402 9.743 1.00 89.94 184 ASP A C 1
ATOM 1445 O O . ASP A 1 184 ? -12.173 9.808 10.817 1.00 89.94 184 ASP A O 1
ATOM 1449 N N . PRO A 1 185 ? -11.264 10.420 8.862 1.00 89.50 185 PRO A N 1
ATOM 1450 C CA . PRO A 1 185 ? -9.997 9.737 9.086 1.00 89.50 185 PRO A CA 1
ATOM 1451 C C . PRO A 1 185 ? -9.130 10.401 10.166 1.00 89.50 185 PRO A C 1
ATOM 1453 O O . PRO A 1 185 ? -8.015 9.940 10.416 1.00 89.50 185 PRO A O 1
ATOM 1456 N N . GLU A 1 186 ? -9.601 11.490 10.780 1.00 92.00 186 GLU A N 1
ATOM 1457 C CA . GLU A 1 186 ? -8.904 12.231 11.831 1.00 92.00 186 GLU A CA 1
ATOM 1458 C C . GLU A 1 186 ? -9.511 12.000 13.223 1.00 92.00 186 GLU A C 1
ATOM 1460 O O . GLU A 1 186 ? -9.005 12.543 14.204 1.00 92.00 186 GLU A O 1
ATOM 1465 N N . SER A 1 187 ? -10.547 11.163 13.338 1.00 90.38 187 SER A N 1
ATOM 1466 C CA . SER A 1 187 ? -11.165 10.786 14.612 1.00 90.38 187 SER A CA 1
ATOM 1467 C C . SER A 1 187 ? -10.871 9.322 14.947 1.00 90.38 187 SER A C 1
ATOM 1469 O O . SER A 1 187 ? -11.360 8.412 14.287 1.00 90.38 187 SER A O 1
ATOM 1471 N N . TRP A 1 188 ? -10.057 9.088 15.980 1.00 88.00 188 TRP A N 1
ATOM 1472 C CA . TRP A 1 188 ? -9.587 7.748 16.385 1.00 88.00 188 TRP A CA 1
ATOM 1473 C C . TRP A 1 188 ? -10.107 7.307 17.756 1.00 88.00 188 TRP A C 1
ATOM 1475 O O . TRP A 1 188 ? -9.746 6.242 18.249 1.00 88.00 188 TRP A O 1
ATOM 1485 N N . THR A 1 189 ? -10.927 8.137 18.397 1.00 85.44 189 THR A N 1
ATOM 1486 C CA . THR A 1 189 ? -11.430 7.878 19.745 1.00 85.44 189 THR A CA 1
ATOM 1487 C C . THR A 1 189 ? -12.561 6.862 19.688 1.00 85.44 189 THR A C 1
ATOM 1489 O O . THR A 1 189 ? -13.590 7.122 19.067 1.00 85.44 189 THR A O 1
ATOM 1492 N N . GLU A 1 190 ? -12.396 5.728 20.363 1.00 81.81 190 GLU A N 1
ATOM 1493 C CA . GLU A 1 190 ? -13.460 4.736 20.532 1.00 81.81 190 GLU A CA 1
ATOM 1494 C C . GLU A 1 190 ? -14.567 5.281 21.451 1.00 81.81 190 GLU A C 1
ATOM 1496 O O . GLU A 1 190 ? -14.300 5.944 22.458 1.00 81.81 190 GLU A O 1
ATOM 1501 N N . GLY A 1 191 ? -15.830 5.008 21.125 1.00 76.38 191 GLY A N 1
ATOM 1502 C CA . GLY A 1 191 ? -16.957 5.422 21.956 1.00 76.38 191 GLY A CA 1
ATOM 1503 C C . GLY A 1 191 ? -18.310 5.087 21.341 1.00 76.38 191 GLY A C 1
ATOM 1504 O O . GLY A 1 191 ? -18.403 4.762 20.170 1.00 76.38 191 GLY A O 1
ATOM 1505 N N . VAL A 1 192 ? -19.385 5.226 22.122 1.00 70.19 192 VAL A N 1
ATOM 1506 C CA . VAL A 1 192 ? -20.758 4.835 21.722 1.00 70.19 192 VAL A CA 1
ATOM 1507 C C . VAL A 1 192 ? -21.268 5.579 20.475 1.00 70.19 192 VAL A C 1
ATOM 1509 O O . VAL A 1 192 ? -22.167 5.108 19.789 1.00 70.19 192 VAL A O 1
ATOM 1512 N N . ALA A 1 193 ? -20.709 6.757 20.188 1.00 77.38 193 ALA A N 1
ATOM 1513 C CA . ALA A 1 193 ? -21.049 7.576 19.025 1.00 77.38 193 ALA A CA 1
ATOM 1514 C C . ALA A 1 193 ? -19.944 7.593 17.951 1.00 77.38 193 ALA A C 1
ATOM 1516 O O . ALA A 1 193 ? -20.010 8.424 17.053 1.00 77.38 193 ALA A O 1
ATOM 1517 N N . SER A 1 194 ? -18.930 6.733 18.079 1.00 83.25 194 SER A N 1
ATOM 1518 C CA . SER A 1 194 ? -17.792 6.641 17.167 1.00 83.25 194 SER A CA 1
ATOM 1519 C C . SER A 1 194 ? -17.691 5.227 16.622 1.00 83.25 194 SER A C 1
ATOM 1521 O O . SER A 1 194 ? -17.789 4.244 17.350 1.00 83.25 194 SER A O 1
ATOM 1523 N N . ASN A 1 195 ? -17.452 5.128 15.325 1.00 85.00 195 ASN A N 1
ATOM 1524 C CA . ASN A 1 195 ? -17.233 3.870 14.638 1.00 85.00 195 ASN A CA 1
ATOM 1525 C C . ASN A 1 195 ? -15.756 3.447 14.652 1.00 85.00 195 ASN A C 1
ATOM 1527 O O . ASN A 1 195 ? -15.432 2.423 14.048 1.00 85.00 195 ASN A O 1
ATOM 1531 N N . ALA A 1 196 ? -14.871 4.212 15.305 1.00 89.44 196 ALA A N 1
ATOM 1532 C CA . ALA A 1 196 ? -13.460 3.870 15.450 1.00 89.44 196 ALA A CA 1
ATOM 1533 C C . ALA A 1 196 ? -13.283 2.591 16.279 1.00 89.44 196 ALA A C 1
ATOM 1535 O O . ALA A 1 196 ? -14.020 2.342 17.234 1.00 89.44 196 ALA A O 1
ATOM 1536 N N . GLY A 1 197 ? -12.296 1.780 15.915 1.00 90.38 197 GLY A N 1
ATOM 1537 C CA . GLY A 1 197 ? -12.035 0.529 16.612 1.00 90.38 197 GLY A CA 1
ATOM 1538 C C . GLY A 1 197 ? -10.832 -0.222 16.071 1.00 90.38 197 GLY A C 1
ATOM 1539 O O . GLY A 1 197 ? -10.174 0.197 15.113 1.00 90.38 197 GLY A O 1
ATOM 1540 N N . SER A 1 198 ? -10.549 -1.357 16.700 1.00 92.38 198 SER A N 1
ATOM 1541 C CA . SER A 1 198 ? -9.478 -2.268 16.310 1.00 92.38 198 SER A CA 1
ATOM 1542 C C . SER A 1 198 ? -9.930 -3.726 16.343 1.00 92.38 198 SER A C 1
ATOM 1544 O O . SER A 1 198 ? -10.896 -4.090 17.014 1.00 92.38 198 SER A O 1
ATOM 1546 N N . TYR A 1 199 ? -9.235 -4.563 15.579 1.00 92.94 199 TYR A N 1
ATOM 1547 C CA . TYR A 1 199 ? -9.427 -6.004 15.553 1.00 92.94 199 TYR A CA 1
ATOM 1548 C C . TYR A 1 199 ? -8.076 -6.700 15.389 1.00 92.94 199 TYR A C 1
ATOM 1550 O O . TYR A 1 199 ? -7.306 -6.362 14.487 1.00 92.94 199 TYR A O 1
ATOM 1558 N N . ASP A 1 200 ? -7.813 -7.691 16.236 1.00 93.56 200 ASP A N 1
ATOM 1559 C CA . ASP A 1 200 ? -6.594 -8.495 16.195 1.00 93.56 200 ASP A CA 1
ATOM 1560 C C . ASP A 1 200 ? -6.845 -9.805 15.432 1.00 93.56 200 ASP A C 1
ATOM 1562 O O . ASP A 1 200 ? -7.778 -10.559 15.714 1.00 93.56 200 ASP A O 1
ATOM 1566 N N . LEU A 1 201 ? -6.039 -10.053 14.397 1.00 91.25 201 LEU A N 1
ATOM 1567 C CA . LEU A 1 201 ? -6.147 -11.231 13.534 1.00 91.25 201 LEU A CA 1
ATOM 1568 C C . LEU A 1 201 ? -5.296 -12.382 14.092 1.00 91.25 201 LEU A C 1
ATOM 1570 O O . LEU A 1 201 ? -4.264 -12.690 13.501 1.00 91.25 201 LEU A O 1
ATOM 1574 N N . ASP A 1 202 ? -5.743 -12.991 15.193 1.00 86.25 202 ASP A N 1
ATOM 1575 C CA . ASP A 1 202 ? -5.003 -13.952 16.040 1.00 86.25 202 ASP A CA 1
ATOM 1576 C C . ASP A 1 202 ? -4.621 -15.287 15.356 1.00 86.25 202 ASP A C 1
ATOM 1578 O O . ASP A 1 202 ? -5.142 -16.359 15.682 1.00 86.25 202 ASP A O 1
ATOM 1582 N N . ASP A 1 203 ? -3.699 -15.261 14.397 1.00 86.31 203 ASP A N 1
ATOM 1583 C CA . ASP A 1 203 ? -3.176 -16.472 13.748 1.00 86.31 203 ASP A CA 1
ATOM 1584 C C . ASP A 1 203 ? -1.647 -16.607 13.774 1.00 86.31 203 ASP A C 1
ATOM 1586 O O . ASP A 1 203 ? -1.131 -17.626 13.309 1.00 86.31 203 ASP A O 1
ATOM 1590 N N . GLY A 1 204 ? -0.927 -15.637 14.349 1.00 87.06 204 GLY A N 1
ATOM 1591 C CA . GLY A 1 204 ? 0.528 -15.697 14.510 1.00 87.06 204 GLY A CA 1
ATOM 1592 C C . GLY A 1 204 ? 1.335 -15.165 13.321 1.00 87.06 204 GLY A C 1
ATOM 1593 O O . GLY A 1 204 ? 2.565 -15.122 13.394 1.00 87.06 204 GLY A O 1
ATOM 1594 N N . TYR A 1 205 ? 0.688 -14.805 12.207 1.00 91.38 205 TYR A N 1
ATOM 1595 C CA . TYR A 1 205 ? 1.361 -14.260 11.025 1.00 91.38 205 TYR A CA 1
ATOM 1596 C C . TYR A 1 205 ? 1.314 -12.732 11.000 1.00 91.38 205 TYR A C 1
ATOM 1598 O O . TYR A 1 205 ? 0.428 -12.113 11.577 1.00 91.38 205 TYR A O 1
ATOM 1606 N N . GLU A 1 206 ? 2.227 -12.083 10.281 1.00 92.31 206 GLU A N 1
ATOM 1607 C CA . GLU A 1 206 ? 2.162 -10.631 10.092 1.00 92.31 206 GLU A CA 1
ATOM 1608 C C . GLU A 1 206 ? 1.318 -10.254 8.873 1.00 92.31 206 GLU A C 1
ATOM 1610 O O . GLU A 1 206 ? 1.287 -10.973 7.870 1.00 92.31 206 GLU A O 1
ATOM 1615 N N . ILE A 1 207 ? 0.641 -9.107 8.947 1.00 94.56 207 ILE A N 1
ATOM 1616 C CA . ILE A 1 207 ? -0.022 -8.506 7.786 1.00 94.56 207 ILE A CA 1
ATOM 1617 C C . ILE A 1 207 ? 1.054 -8.099 6.770 1.00 94.56 207 ILE A C 1
ATOM 1619 O O . ILE A 1 207 ? 2.054 -7.481 7.137 1.00 94.56 207 ILE A O 1
ATOM 1623 N N . THR A 1 208 ? 0.853 -8.432 5.495 1.00 93.12 208 THR A N 1
ATOM 1624 C CA . THR A 1 208 ? 1.813 -8.162 4.405 1.00 93.12 208 THR A CA 1
ATOM 1625 C C . THR A 1 208 ? 1.268 -7.226 3.330 1.00 93.12 208 THR A C 1
ATOM 1627 O O . THR A 1 208 ? 2.000 -6.821 2.428 1.00 93.12 208 THR A O 1
ATOM 1630 N N . GLY A 1 209 ? -0.005 -6.851 3.425 1.00 92.12 209 GLY A N 1
ATOM 1631 C CA . GLY A 1 209 ? -0.661 -5.895 2.545 1.00 92.12 209 GLY A CA 1
ATOM 1632 C C . GLY A 1 209 ? -2.134 -5.755 2.898 1.00 92.12 209 GLY A C 1
ATOM 1633 O O . GLY A 1 209 ? -2.639 -6.459 3.769 1.00 92.12 209 GLY A O 1
ATOM 1634 N N . MET A 1 210 ? -2.836 -4.868 2.198 1.00 94.06 210 MET A N 1
ATOM 1635 C CA . MET A 1 210 ? -4.293 -4.771 2.250 1.00 94.06 210 MET A CA 1
ATOM 1636 C C . MET A 1 210 ? -4.832 -4.377 0.880 1.00 94.06 210 MET A C 1
ATOM 1638 O O . MET A 1 210 ? -4.248 -3.547 0.188 1.00 94.06 210 MET A O 1
ATOM 1642 N N . ILE A 1 211 ? -5.946 -4.976 0.467 1.00 93.69 211 ILE A N 1
ATOM 1643 C CA . ILE A 1 211 ? -6.566 -4.656 -0.818 1.00 93.69 211 ILE A CA 1
ATOM 1644 C C . ILE A 1 211 ? -8.078 -4.835 -0.763 1.00 93.69 211 ILE A C 1
ATOM 1646 O O . ILE A 1 211 ? -8.603 -5.693 -0.060 1.00 93.69 211 ILE A O 1
ATOM 1650 N N . ARG A 1 212 ? -8.807 -4.033 -1.533 1.00 92.69 212 ARG A N 1
ATOM 1651 C CA . ARG A 1 212 ? -10.254 -4.178 -1.678 1.00 92.69 212 ARG A CA 1
ATOM 1652 C C . ARG A 1 212 ? -10.583 -5.197 -2.765 1.00 92.69 212 ARG A C 1
ATOM 1654 O O . ARG A 1 212 ? -10.120 -5.053 -3.892 1.00 92.69 212 ARG A O 1
ATOM 1661 N N . LEU A 1 213 ? -11.478 -6.137 -2.465 1.00 90.75 213 LEU A N 1
ATOM 1662 C CA . LEU A 1 213 ? -12.103 -7.013 -3.454 1.00 90.75 213 LEU A CA 1
ATOM 1663 C C . LEU A 1 213 ? -13.625 -6.899 -3.369 1.00 90.75 213 LEU A C 1
ATOM 1665 O O . LEU A 1 213 ? -14.251 -7.404 -2.440 1.00 90.75 213 LEU A O 1
ATOM 1669 N N . GLY A 1 214 ? -14.236 -6.220 -4.341 1.00 87.12 214 GLY A N 1
ATOM 1670 C CA . GLY A 1 214 ? -15.680 -5.982 -4.337 1.00 87.12 214 GLY A CA 1
ATOM 1671 C C . GLY A 1 214 ? -16.124 -5.213 -3.087 1.00 87.12 214 GLY A C 1
ATOM 1672 O O . GLY A 1 214 ? -15.720 -4.063 -2.888 1.00 87.12 214 GLY A O 1
ATOM 1673 N N . ASN A 1 215 ? -16.954 -5.845 -2.252 1.00 88.25 215 ASN A N 1
ATOM 1674 C CA . ASN A 1 215 ? -17.418 -5.294 -0.973 1.00 88.25 215 ASN A CA 1
ATOM 1675 C C . ASN A 1 215 ? -16.709 -5.896 0.252 1.00 88.25 215 ASN A C 1
ATOM 1677 O O . ASN A 1 215 ? -17.205 -5.768 1.367 1.00 88.25 215 ASN A O 1
ATOM 1681 N N . ASN A 1 216 ? -15.551 -6.520 0.049 1.00 92.00 216 ASN A N 1
ATOM 1682 C CA . ASN A 1 216 ? -14.752 -7.089 1.122 1.00 92.00 216 ASN A CA 1
ATOM 1683 C C . ASN A 1 216 ? -13.373 -6.418 1.168 1.00 92.00 216 ASN A C 1
ATOM 1685 O O . ASN A 1 216 ? -12.771 -6.118 0.129 1.00 92.00 216 ASN A O 1
ATOM 1689 N N . ALA A 1 217 ? -12.869 -6.191 2.376 1.00 93.62 217 ALA A N 1
ATOM 1690 C CA . ALA A 1 217 ? -11.486 -5.816 2.624 1.00 93.62 217 ALA A CA 1
ATOM 1691 C C . ALA A 1 217 ? -10.663 -7.096 2.782 1.00 93.62 217 ALA A C 1
ATOM 1693 O O . ALA A 1 217 ? -10.928 -7.904 3.662 1.00 93.62 217 ALA A O 1
ATOM 1694 N N . ILE A 1 218 ? -9.684 -7.315 1.916 1.00 94.62 218 ILE A N 1
ATOM 1695 C CA . ILE A 1 218 ? -8.812 -8.484 1.986 1.00 94.62 218 ILE A CA 1
ATOM 1696 C C . ILE A 1 218 ? -7.549 -8.068 2.726 1.00 94.62 218 ILE A C 1
ATOM 1698 O O . ILE A 1 218 ? -6.858 -7.135 2.307 1.00 94.62 218 ILE A O 1
ATOM 1702 N N . VAL A 1 219 ? -7.261 -8.768 3.818 1.00 95.00 219 VAL A N 1
ATOM 1703 C CA . VAL A 1 219 ? -6.067 -8.574 4.641 1.00 95.00 219 VAL A CA 1
ATOM 1704 C C . VAL A 1 219 ? -5.182 -9.807 4.476 1.00 95.00 219 VAL A C 1
ATOM 1706 O O . VAL A 1 219 ? -5.324 -10.795 5.204 1.00 95.00 219 VAL A O 1
ATOM 1709 N N . PRO A 1 220 ? -4.323 -9.812 3.447 1.00 93.44 220 PRO A N 1
ATOM 1710 C CA . PRO A 1 220 ? -3.334 -10.851 3.268 1.00 93.44 220 PRO A CA 1
ATOM 1711 C C . PRO A 1 220 ? -2.258 -10.768 4.351 1.00 93.44 220 PRO A C 1
ATOM 1713 O O . PRO A 1 220 ? -1.754 -9.697 4.703 1.00 93.44 220 PRO A O 1
ATOM 1716 N N . LYS A 1 221 ? -1.900 -11.938 4.861 1.00 92.94 221 LYS A N 1
ATOM 1717 C CA . LYS A 1 221 ? -0.794 -12.153 5.785 1.00 92.94 221 LYS A CA 1
ATOM 1718 C C . LYS A 1 221 ? 0.238 -13.038 5.097 1.00 92.94 221 LYS A C 1
ATOM 1720 O O . LYS A 1 221 ? 0.055 -13.456 3.950 1.00 92.94 221 LYS A O 1
ATOM 1725 N N . THR A 1 222 ? 1.329 -13.336 5.792 1.00 89.38 222 THR A N 1
ATOM 1726 C CA . THR A 1 222 ? 2.429 -14.113 5.218 1.00 89.38 222 THR A CA 1
ATOM 1727 C C . THR A 1 222 ? 1.991 -15.488 4.689 1.00 89.38 222 THR A C 1
ATOM 1729 O O . THR A 1 222 ? 2.322 -15.823 3.553 1.00 89.38 222 THR A O 1
ATOM 1732 N N . ASP A 1 223 ? 1.226 -16.256 5.477 1.00 90.75 223 ASP A N 1
ATOM 1733 C CA . ASP A 1 223 ? 0.777 -17.620 5.129 1.00 90.75 223 ASP A CA 1
ATOM 1734 C C . ASP A 1 223 ? -0.751 -17.817 5.285 1.00 90.75 223 ASP A C 1
ATOM 1736 O O . ASP A 1 223 ? -1.260 -18.935 5.195 1.00 90.75 223 ASP A O 1
ATOM 1740 N N . SER A 1 224 ? -1.507 -16.735 5.484 1.00 92.06 224 SER A N 1
ATOM 1741 C CA . SER A 1 224 ? -2.968 -16.754 5.624 1.00 92.06 224 SER A CA 1
ATOM 1742 C C . SER A 1 224 ? -3.620 -15.551 4.937 1.00 92.06 224 SER A C 1
ATOM 1744 O O . SER A 1 224 ? -2.965 -14.555 4.620 1.00 92.06 224 SER A O 1
ATOM 1746 N N . ILE A 1 225 ? -4.926 -15.638 4.682 1.00 93.44 225 ILE A N 1
ATOM 1747 C CA . ILE A 1 225 ? -5.725 -14.544 4.120 1.00 93.44 225 ILE A CA 1
ATOM 1748 C C . ILE A 1 225 ? -6.985 -14.376 4.959 1.00 93.44 225 ILE A C 1
ATOM 1750 O O . ILE A 1 225 ? -7.765 -15.319 5.142 1.00 93.44 225 ILE A O 1
ATOM 1754 N N . TRP A 1 226 ? -7.193 -13.147 5.420 1.00 94.50 226 TRP A N 1
ATOM 1755 C CA . TRP A 1 226 ? -8.388 -12.734 6.138 1.00 94.50 226 TRP A CA 1
ATOM 1756 C C . TRP A 1 226 ? -9.273 -11.855 5.266 1.00 94.50 226 TRP A C 1
ATOM 1758 O O . TRP A 1 226 ? -8.799 -11.080 4.432 1.00 94.50 226 TRP A O 1
ATOM 1768 N N . VAL A 1 227 ? -10.577 -11.982 5.471 1.00 94.19 227 VAL A N 1
ATOM 1769 C CA . VAL A 1 227 ? -11.603 -11.224 4.766 1.00 94.19 227 VAL A CA 1
ATOM 1770 C C . VAL A 1 227 ? -12.395 -10.433 5.793 1.00 94.19 227 VAL A C 1
ATOM 1772 O O . VAL A 1 227 ? -13.045 -11.004 6.663 1.00 94.19 227 VAL A O 1
ATOM 1775 N N . GLY A 1 228 ? -12.305 -9.113 5.688 1.00 93.31 228 GLY A N 1
ATOM 1776 C CA . GLY A 1 228 ? -13.070 -8.142 6.449 1.00 93.31 228 GLY A CA 1
ATOM 1777 C C . GLY A 1 228 ? -14.328 -7.716 5.705 1.00 93.31 228 GLY A C 1
ATOM 1778 O O . GLY A 1 228 ? -14.278 -7.402 4.512 1.00 93.31 228 GLY A O 1
ATOM 1779 N N . TYR A 1 229 ? -15.448 -7.657 6.411 1.00 92.00 229 TYR A N 1
ATOM 1780 C CA . TYR A 1 229 ? -16.708 -7.128 5.902 1.00 92.00 229 TYR A CA 1
ATOM 1781 C C . TYR A 1 229 ? -17.404 -6.267 6.961 1.00 92.00 229 TYR A C 1
ATOM 1783 O O . TYR A 1 229 ? -17.171 -6.407 8.163 1.00 92.00 229 TYR A O 1
ATOM 1791 N N . LEU A 1 230 ? -18.243 -5.341 6.494 1.00 89.06 230 LEU A N 1
ATOM 1792 C CA . LEU A 1 230 ? -19.016 -4.452 7.356 1.00 89.06 230 LEU A CA 1
ATOM 1793 C C . LEU A 1 230 ? -20.276 -5.169 7.844 1.00 89.06 230 LEU A C 1
ATOM 1795 O O . LEU A 1 230 ? -21.069 -5.644 7.031 1.00 89.06 230 LEU A O 1
ATOM 1799 N N . THR A 1 231 ? -20.472 -5.209 9.157 1.00 82.75 231 THR A N 1
ATOM 1800 C CA . THR A 1 231 ? -21.590 -5.911 9.813 1.00 82.75 231 THR A CA 1
ATOM 1801 C C . THR A 1 231 ? -22.805 -5.021 10.072 1.00 82.75 231 THR A C 1
ATOM 1803 O O . THR A 1 231 ? -23.898 -5.536 10.285 1.00 82.75 231 THR A O 1
ATOM 1806 N N . GLY A 1 232 ? -22.648 -3.693 9.977 1.00 72.19 232 GLY A N 1
ATOM 1807 C CA . GLY A 1 232 ? -23.748 -2.724 10.088 1.00 72.19 232 GLY A CA 1
ATOM 1808 C C . GLY A 1 232 ? -24.364 -2.587 11.489 1.00 72.19 232 GLY A C 1
ATOM 1809 O O . GLY A 1 232 ? -25.405 -1.949 11.615 1.00 72.19 232 GLY A O 1
ATOM 1810 N N . ASP A 1 233 ? -23.732 -3.174 12.506 1.00 71.44 233 ASP A N 1
ATOM 1811 C CA . ASP A 1 233 ? -24.160 -3.193 13.911 1.00 71.44 233 ASP A CA 1
ATOM 1812 C C . ASP A 1 233 ? -23.074 -2.542 14.805 1.00 71.44 233 ASP A C 1
ATOM 1814 O O . ASP A 1 233 ? -22.145 -1.919 14.287 1.00 71.44 233 ASP A O 1
ATOM 1818 N N . ASP A 1 234 ? -23.167 -2.686 16.132 1.00 66.88 234 ASP A N 1
ATOM 1819 C CA . ASP A 1 234 ? -22.204 -2.170 17.129 1.00 66.88 234 ASP A CA 1
ATOM 1820 C C . ASP A 1 234 ? -20.749 -2.574 16.824 1.00 66.88 234 ASP A C 1
ATOM 1822 O O . ASP A 1 234 ? -19.808 -1.789 16.944 1.00 66.88 234 ASP A O 1
ATOM 1826 N N . ARG A 1 235 ? -20.557 -3.793 16.303 1.00 70.31 235 ARG A N 1
ATOM 1827 C CA . ARG A 1 235 ? -19.316 -4.140 15.607 1.00 70.31 235 ARG A CA 1
ATOM 1828 C C . ARG A 1 235 ? -19.395 -3.605 14.190 1.00 70.31 235 ARG A C 1
ATOM 1830 O O . ARG A 1 235 ? -20.187 -4.087 13.385 1.00 70.31 235 ARG A O 1
ATOM 1837 N N . VAL A 1 236 ? -18.541 -2.637 13.880 1.00 84.62 236 VAL A N 1
ATOM 1838 C CA . VAL A 1 236 ? -18.464 -2.034 12.543 1.00 84.62 236 VAL A CA 1
ATOM 1839 C C . VAL A 1 236 ? -17.847 -3.006 11.539 1.00 84.62 236 VAL A C 1
ATOM 1841 O O . VAL A 1 236 ? -18.363 -3.164 10.432 1.00 84.62 236 VAL A O 1
ATOM 1844 N N . TRP A 1 237 ? -16.771 -3.678 11.952 1.00 89.94 237 TRP A N 1
ATOM 1845 C CA . TRP A 1 237 ? -16.004 -4.613 11.140 1.00 89.94 237 TRP A CA 1
ATOM 1846 C C . TRP A 1 237 ? -15.964 -5.999 11.772 1.00 89.94 237 TRP A C 1
ATOM 1848 O O . TRP A 1 237 ? -15.716 -6.146 12.970 1.00 89.94 237 TRP A O 1
ATOM 1858 N N . GLN A 1 238 ? -16.127 -7.017 10.933 1.00 91.38 238 GLN A N 1
ATOM 1859 C CA . GLN A 1 238 ? -15.849 -8.406 11.271 1.00 91.38 238 GLN A CA 1
ATOM 1860 C C . GLN A 1 238 ? -14.830 -8.968 10.285 1.00 91.38 238 GLN A C 1
ATOM 1862 O O . GLN A 1 238 ? -14.917 -8.708 9.085 1.00 91.38 238 GLN A O 1
ATOM 1867 N N . PHE A 1 239 ? -13.871 -9.737 10.800 1.00 93.38 239 PHE A N 1
ATOM 1868 C CA . PHE A 1 239 ? -12.834 -10.390 10.010 1.00 93.38 239 PHE A CA 1
ATOM 1869 C C . PHE A 1 239 ? -12.902 -11.902 10.184 1.00 93.38 239 PHE A C 1
ATOM 1871 O O . PHE A 1 239 ? -13.015 -12.409 11.299 1.00 93.38 239 PHE A O 1
ATOM 1878 N N . GLU A 1 240 ? -12.785 -12.624 9.074 1.00 92.81 240 GLU A N 1
ATOM 1879 C CA . GLU A 1 240 ? -12.768 -14.084 9.057 1.00 92.81 240 GLU A CA 1
ATOM 1880 C C . GLU A 1 240 ? -11.556 -14.613 8.296 1.00 92.81 240 GLU A C 1
ATOM 1882 O O . GLU A 1 240 ? -11.193 -14.114 7.230 1.00 92.81 240 GLU A O 1
ATOM 1887 N N . SER A 1 241 ? -10.929 -15.651 8.846 1.00 91.25 241 SER A N 1
ATOM 1888 C CA . SER A 1 241 ? -9.841 -16.373 8.191 1.00 91.25 241 SER A CA 1
ATOM 1889 C C . SER A 1 241 ? -10.429 -17.299 7.131 1.00 91.25 241 SER A C 1
ATOM 1891 O O . SER A 1 241 ? -11.120 -18.264 7.459 1.00 91.25 241 SER A O 1
ATOM 1893 N N . VAL A 1 242 ? -10.156 -17.001 5.862 1.00 91.56 242 VAL A N 1
ATOM 1894 C CA . VAL A 1 242 ? -10.679 -17.760 4.715 1.00 91.56 242 VAL A CA 1
ATOM 1895 C C . VAL A 1 242 ? -9.646 -18.753 4.191 1.00 91.56 242 VAL A C 1
ATOM 1897 O O . VAL A 1 242 ? -9.997 -19.860 3.789 1.00 91.56 242 VAL A O 1
ATOM 1900 N N . GLU A 1 243 ? -8.364 -18.392 4.246 1.00 88.19 243 GLU A N 1
ATOM 1901 C CA . GLU A 1 243 ? -7.251 -19.259 3.860 1.00 88.19 243 GLU A CA 1
ATOM 1902 C C . GLU A 1 243 ? -6.170 -19.245 4.945 1.00 88.19 243 GLU A C 1
ATOM 1904 O O . GLU A 1 243 ? -5.897 -18.205 5.543 1.00 88.19 243 GLU A O 1
ATOM 1909 N N . ARG A 1 244 ? -5.554 -20.403 5.206 1.00 86.88 244 ARG A N 1
ATOM 1910 C CA . ARG A 1 244 ? -4.549 -20.580 6.276 1.00 86.88 244 ARG A CA 1
ATOM 1911 C C . ARG A 1 244 ? -3.253 -21.236 5.813 1.00 86.88 244 ARG A C 1
ATOM 1913 O O . ARG A 1 244 ? -2.404 -21.550 6.641 1.00 86.88 244 ARG A O 1
ATOM 1920 N N . ARG A 1 245 ? -3.137 -21.547 4.521 1.00 85.56 245 ARG A N 1
ATOM 1921 C CA . ARG A 1 245 ? -1.953 -22.216 3.960 1.00 85.56 245 ARG A CA 1
ATOM 1922 C C . ARG A 1 245 ? -1.222 -21.387 2.921 1.00 85.56 245 ARG A C 1
ATOM 1924 O O . ARG A 1 245 ? -0.081 -21.695 2.602 1.00 85.56 245 ARG A O 1
ATOM 1931 N N . LEU A 1 246 ? -1.902 -20.405 2.345 1.00 88.12 246 LEU A N 1
ATOM 1932 C CA . LEU A 1 246 ? -1.376 -19.553 1.296 1.00 88.12 246 LEU A CA 1
ATOM 1933 C C . LEU A 1 246 ? -1.664 -18.108 1.679 1.00 88.12 246 LEU A C 1
ATOM 1935 O O . LEU A 1 246 ? -2.813 -17.745 1.915 1.00 88.12 246 LEU A O 1
ATOM 1939 N N . GLY A 1 247 ? -0.608 -17.304 1.713 1.00 88.44 247 GLY A N 1
ATOM 1940 C CA . GLY A 1 247 ? -0.664 -15.861 1.900 1.00 88.44 247 GLY A CA 1
ATOM 1941 C C . GLY A 1 247 ? 0.102 -15.135 0.801 1.00 88.44 247 GLY A C 1
ATOM 1942 O O . GLY A 1 247 ? 0.484 -15.731 -0.211 1.00 88.44 247 GLY A O 1
ATOM 1943 N N . PHE A 1 248 ? 0.349 -13.848 1.007 1.00 90.81 248 PHE A N 1
ATOM 1944 C CA . PHE A 1 248 ? 1.141 -13.024 0.097 1.00 90.81 248 PHE A CA 1
ATOM 1945 C C . PHE A 1 248 ? 2.360 -12.472 0.825 1.00 90.81 248 PHE A C 1
ATOM 1947 O O . PHE A 1 248 ? 2.321 -12.216 2.026 1.00 90.81 248 PHE A O 1
ATOM 1954 N N . LEU A 1 249 ? 3.454 -12.285 0.093 1.00 87.50 249 LEU A N 1
ATOM 1955 C CA . LEU A 1 249 ? 4.718 -11.823 0.654 1.00 87.50 249 LEU A CA 1
ATOM 1956 C C . LEU A 1 249 ? 4.826 -10.294 0.660 1.00 87.50 249 LEU A C 1
ATOM 1958 O O . LEU A 1 249 ? 5.340 -9.728 1.618 1.00 87.50 249 LEU A O 1
ATOM 1962 N N . VAL A 1 250 ? 4.354 -9.628 -0.401 1.00 87.31 250 VAL A N 1
ATOM 1963 C CA . VAL A 1 250 ? 4.529 -8.178 -0.592 1.00 87.31 250 VAL A CA 1
ATOM 1964 C C . VAL A 1 250 ? 3.241 -7.547 -1.110 1.00 87.31 250 VAL A C 1
ATOM 1966 O O . VAL A 1 250 ? 2.833 -7.806 -2.244 1.00 87.31 250 VAL A O 1
ATOM 1969 N N . GLY A 1 251 ? 2.631 -6.671 -0.309 1.00 84.19 251 GLY A N 1
ATOM 1970 C CA . GLY A 1 251 ? 1.364 -5.996 -0.608 1.00 84.19 251 GLY A CA 1
ATOM 1971 C C . GLY A 1 251 ? 1.342 -5.236 -1.934 1.00 84.19 251 GLY A C 1
ATOM 1972 O O . GLY A 1 251 ? 0.350 -5.285 -2.655 1.00 84.19 251 GLY A O 1
ATOM 1973 N N . ASN A 1 252 ? 2.461 -4.625 -2.326 1.00 86.25 252 ASN A N 1
ATOM 1974 C CA . ASN A 1 252 ? 2.563 -3.854 -3.571 1.00 86.25 252 ASN A CA 1
ATOM 1975 C C . ASN A 1 252 ? 2.439 -4.710 -4.842 1.00 86.25 252 ASN A C 1
ATOM 1977 O O . ASN A 1 252 ? 2.050 -4.194 -5.897 1.00 86.25 252 ASN A O 1
ATOM 1981 N N . THR A 1 253 ? 2.703 -6.015 -4.736 1.00 89.31 253 THR A N 1
ATOM 1982 C CA . THR A 1 253 ? 2.498 -6.982 -5.827 1.00 89.31 253 THR A CA 1
ATOM 1983 C C . THR A 1 253 ? 1.036 -7.407 -5.957 1.00 89.31 253 THR A C 1
ATOM 1985 O O . THR A 1 253 ? 0.620 -7.934 -6.980 1.00 89.31 253 THR A O 1
ATOM 1988 N N . ILE A 1 254 ? 0.217 -7.153 -4.939 1.00 90.94 254 ILE A N 1
ATOM 1989 C CA . ILE A 1 254 ? -1.167 -7.603 -4.912 1.00 90.94 254 ILE A CA 1
ATOM 1990 C C . ILE A 1 254 ? -2.002 -6.669 -5.788 1.00 90.94 254 ILE A C 1
ATOM 1992 O O . ILE A 1 254 ? -2.037 -5.452 -5.569 1.00 90.94 254 ILE A O 1
ATOM 1996 N N . LYS A 1 255 ? -2.660 -7.226 -6.808 1.00 91.69 255 LYS A N 1
ATOM 1997 C CA . LYS A 1 255 ? -3.488 -6.472 -7.757 1.00 91.69 255 LYS A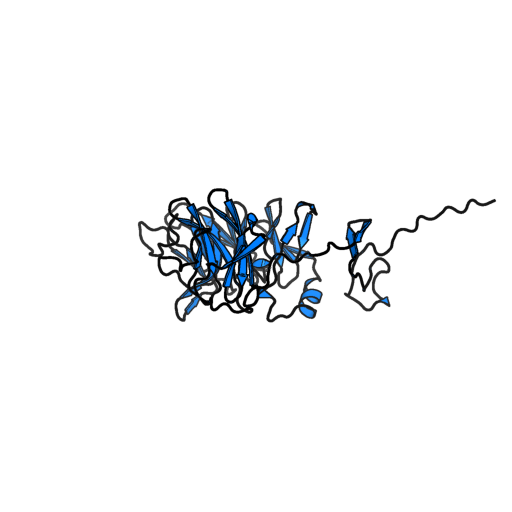 CA 1
ATOM 1998 C C . LYS A 1 255 ? -4.775 -7.215 -8.098 1.00 91.69 255 LYS A C 1
ATOM 2000 O O . LYS A 1 255 ? -4.798 -8.439 -8.202 1.00 91.69 255 LYS A O 1
ATOM 2005 N N . VAL A 1 256 ? -5.850 -6.448 -8.285 1.00 90.25 256 VAL A N 1
ATOM 2006 C CA . VAL A 1 256 ? -7.168 -6.961 -8.684 1.00 90.25 256 VAL A CA 1
ATOM 2007 C C . VAL A 1 256 ? -7.280 -6.969 -10.202 1.00 90.25 256 VAL A C 1
ATOM 2009 O O . VAL A 1 256 ? -7.142 -5.934 -10.848 1.00 90.25 256 VAL A O 1
ATOM 2012 N N . ILE A 1 257 ? -7.583 -8.132 -10.761 1.00 87.50 257 ILE A N 1
ATOM 2013 C CA . ILE A 1 257 ? -7.743 -8.358 -12.197 1.00 87.50 257 ILE A CA 1
ATOM 2014 C C . ILE A 1 257 ? -9.203 -8.147 -12.588 1.00 87.50 257 ILE A C 1
ATOM 2016 O O . ILE A 1 257 ? -10.108 -8.473 -11.804 1.00 87.50 257 ILE A O 1
ATOM 2020 N N . PRO A 1 258 ? -9.460 -7.664 -13.818 1.00 79.31 258 PRO A N 1
ATOM 2021 C CA . PRO A 1 258 ? -10.782 -7.735 -14.423 1.00 79.31 258 PRO A CA 1
ATOM 2022 C C . PRO A 1 258 ? -11.388 -9.140 -14.271 1.00 79.31 258 PRO A C 1
ATOM 2024 O O . PRO A 1 258 ? -10.828 -10.124 -14.742 1.00 79.31 258 PRO A O 1
ATOM 2027 N N . GLY A 1 259 ? -12.522 -9.239 -13.574 1.00 77.75 259 GLY A N 1
ATOM 2028 C CA . GLY A 1 259 ? -13.155 -10.521 -13.230 1.00 77.75 259 GLY A CA 1
ATOM 2029 C C . GLY A 1 259 ? -13.209 -10.835 -11.732 1.00 77.75 259 GLY A C 1
ATOM 2030 O O . GLY A 1 259 ? -13.830 -11.821 -11.354 1.00 77.75 259 GLY A O 1
ATOM 2031 N N . GLY A 1 260 ? -12.630 -9.989 -10.872 1.00 83.06 260 GLY A N 1
ATOM 2032 C CA . GLY A 1 260 ? -12.785 -10.120 -9.417 1.00 83.06 260 GLY A CA 1
ATOM 2033 C C . GLY A 1 260 ? -11.858 -11.163 -8.794 1.00 83.06 260 GLY A C 1
ATOM 2034 O O . GLY A 1 260 ? -12.224 -11.821 -7.824 1.00 83.06 260 GLY A O 1
ATOM 2035 N N . LEU A 1 261 ? -10.657 -11.307 -9.351 1.00 89.25 261 LEU A N 1
ATOM 2036 C CA . LEU A 1 261 ? -9.587 -12.129 -8.796 1.00 89.25 261 LEU A CA 1
ATOM 2037 C C . LEU A 1 261 ? -8.440 -11.232 -8.346 1.00 89.25 261 LEU A C 1
ATOM 2039 O O . LEU A 1 261 ? -8.158 -10.215 -8.975 1.00 89.25 261 LEU A O 1
ATOM 2043 N N . ILE A 1 262 ? -7.766 -11.627 -7.278 1.00 91.81 262 ILE A N 1
ATOM 2044 C CA . ILE A 1 262 ? -6.516 -11.021 -6.835 1.00 91.81 262 ILE A CA 1
ATOM 2045 C C . ILE A 1 262 ? -5.368 -11.910 -7.295 1.00 91.81 262 ILE A C 1
ATOM 2047 O O . ILE A 1 262 ? -5.430 -13.116 -7.079 1.00 91.81 262 ILE A O 1
ATOM 2051 N N . LEU A 1 263 ? -4.323 -11.323 -7.873 1.00 92.06 263 LEU A N 1
ATOM 2052 C CA . LEU A 1 263 ? -3.015 -11.958 -8.044 1.00 92.06 263 LEU A CA 1
ATOM 2053 C C . LEU A 1 263 ? -1.980 -11.250 -7.180 1.00 92.06 263 LEU A C 1
ATOM 2055 O O . LEU A 1 263 ? -2.104 -10.056 -6.914 1.00 92.06 263 LEU A O 1
ATOM 2059 N N . GLY A 1 264 ? -0.950 -11.982 -6.780 1.00 91.06 264 GLY A N 1
ATOM 2060 C CA . GLY A 1 264 ? 0.192 -11.422 -6.073 1.00 91.06 264 GLY A CA 1
ATOM 2061 C C . GLY A 1 264 ? 1.288 -12.452 -5.835 1.00 91.06 264 GLY A C 1
ATOM 2062 O O . GLY A 1 264 ? 1.107 -13.657 -6.050 1.00 91.06 264 GLY A O 1
ATOM 2063 N N . LEU A 1 265 ? 2.438 -11.961 -5.379 1.00 90.12 265 LEU A N 1
ATOM 2064 C CA . LEU A 1 265 ? 3.584 -12.792 -5.041 1.00 90.12 265 LEU A CA 1
ATOM 2065 C C . LEU A 1 265 ? 3.399 -13.426 -3.657 1.00 90.12 265 LEU A C 1
ATOM 2067 O O . LEU A 1 265 ? 3.139 -12.738 -2.671 1.00 90.12 265 LEU A O 1
ATOM 2071 N N . SER A 1 266 ? 3.584 -14.738 -3.583 1.00 88.88 266 SER A N 1
ATOM 2072 C CA . SER A 1 266 ? 3.607 -15.538 -2.359 1.00 88.88 266 SER A CA 1
ATOM 2073 C C . SER A 1 266 ? 4.976 -16.202 -2.182 1.00 88.88 266 SER A C 1
ATOM 2075 O O . SER A 1 266 ? 5.788 -16.228 -3.106 1.00 88.88 266 SER A O 1
ATOM 2077 N N . LYS A 1 267 ? 5.222 -16.818 -1.019 1.00 82.50 267 LYS A N 1
ATOM 2078 C CA . LYS A 1 267 ? 6.414 -17.651 -0.766 1.00 82.50 267 LYS A CA 1
ATOM 2079 C C . LYS A 1 267 ? 6.511 -18.887 -1.668 1.00 82.50 267 LYS A C 1
ATOM 2081 O O . LYS A 1 267 ? 7.563 -19.506 -1.749 1.00 82.50 267 LYS A O 1
ATOM 2086 N N . HIS A 1 268 ? 5.406 -19.286 -2.294 1.00 82.25 268 HIS A N 1
ATOM 2087 C CA . HIS A 1 268 ? 5.331 -20.491 -3.126 1.00 82.25 268 HIS A CA 1
ATOM 2088 C C . HIS A 1 268 ? 5.271 -20.193 -4.633 1.00 82.25 268 HIS A C 1
ATOM 2090 O O . HIS A 1 268 ? 5.209 -21.121 -5.437 1.00 82.25 268 HIS A O 1
ATOM 2096 N N . GLY A 1 269 ? 5.276 -18.916 -5.026 1.00 84.88 269 GLY A N 1
ATOM 2097 C CA . GLY A 1 269 ? 5.111 -18.475 -6.411 1.00 84.88 269 GLY A CA 1
ATOM 2098 C C . GLY A 1 269 ? 3.995 -17.452 -6.551 1.00 84.88 269 GLY A C 1
ATOM 2099 O O . GLY A 1 269 ? 3.658 -16.743 -5.603 1.00 84.88 269 GLY A O 1
ATOM 2100 N N . ILE A 1 270 ? 3.413 -17.374 -7.743 1.00 87.94 270 ILE A N 1
ATOM 2101 C CA . ILE A 1 270 ? 2.292 -16.469 -8.008 1.00 87.94 270 ILE A CA 1
ATOM 2102 C C . ILE A 1 270 ? 0.995 -17.151 -7.568 1.00 87.94 270 ILE A C 1
ATOM 2104 O O . ILE A 1 270 ? 0.659 -18.234 -8.056 1.00 87.94 270 ILE A O 1
ATOM 2108 N N . VAL A 1 271 ? 0.268 -16.511 -6.652 1.00 90.62 271 VAL A N 1
ATOM 2109 C CA . VAL A 1 271 ? -0.997 -17.008 -6.098 1.00 90.62 271 VAL A CA 1
ATOM 2110 C C . VAL A 1 271 ? -2.147 -16.140 -6.586 1.00 90.62 271 VAL A C 1
ATOM 2112 O O . VAL A 1 271 ? -2.050 -14.914 -6.583 1.00 90.62 271 VAL A O 1
ATOM 2115 N N . GLN A 1 272 ? -3.245 -16.789 -6.976 1.00 92.00 272 GLN A N 1
ATOM 2116 C CA . GLN A 1 272 ? -4.534 -16.154 -7.212 1.00 92.00 272 GLN A CA 1
ATOM 2117 C C . GLN A 1 272 ? -5.489 -16.399 -6.047 1.00 92.00 272 GLN A C 1
ATOM 2119 O O . GLN A 1 272 ? -5.500 -17.483 -5.467 1.00 92.00 272 GLN A O 1
ATOM 2124 N N . PHE A 1 273 ? -6.333 -15.419 -5.743 1.00 92.31 273 PHE A N 1
ATOM 2125 C CA . PHE A 1 273 ? -7.367 -15.510 -4.720 1.00 92.31 273 PHE A CA 1
ATOM 2126 C C . PHE A 1 273 ? -8.689 -14.939 -5.237 1.00 92.31 273 PHE A C 1
ATOM 2128 O O . PHE A 1 273 ? -8.726 -13.841 -5.788 1.00 92.31 273 PHE A O 1
ATOM 2135 N N . ASN A 1 274 ? -9.783 -15.679 -5.053 1.00 89.25 274 ASN A N 1
ATOM 2136 C CA . ASN A 1 274 ? -11.110 -15.316 -5.570 1.00 89.25 274 ASN A CA 1
ATOM 2137 C C . ASN A 1 274 ? -12.093 -14.804 -4.502 1.00 89.25 274 ASN A C 1
ATOM 2139 O O . ASN A 1 274 ? -13.290 -14.721 -4.766 1.00 89.25 274 ASN A O 1
ATOM 2143 N N . GLY A 1 275 ? -11.621 -14.523 -3.285 1.00 84.62 275 GLY A N 1
ATOM 2144 C CA . GLY A 1 275 ? -12.478 -14.174 -2.146 1.00 84.62 275 GLY A CA 1
ATOM 2145 C C . GLY A 1 275 ? -12.853 -15.359 -1.252 1.00 84.62 275 GLY A C 1
ATOM 2146 O O . GLY A 1 275 ? -13.286 -15.137 -0.128 1.00 84.62 275 GLY A O 1
ATOM 2147 N N . LEU A 1 276 ? -12.662 -16.599 -1.717 1.00 86.00 276 LEU A N 1
ATOM 2148 C CA . LEU A 1 276 ? -13.021 -17.822 -0.985 1.00 86.00 276 LEU A CA 1
ATOM 2149 C C . LEU A 1 276 ? -11.880 -18.839 -0.892 1.00 86.00 276 LEU A C 1
ATOM 2151 O O . LEU A 1 276 ? -11.803 -19.582 0.079 1.00 86.00 276 LEU A O 1
ATOM 2155 N N . ARG A 1 277 ? -11.032 -18.939 -1.918 1.00 87.50 277 ARG A N 1
ATOM 2156 C CA . ARG A 1 277 ? -9.920 -19.895 -1.981 1.00 87.50 277 ARG A CA 1
ATOM 2157 C C . ARG A 1 277 ? -8.725 -19.287 -2.690 1.00 87.50 277 ARG A C 1
ATOM 2159 O O . ARG A 1 277 ? -8.890 -18.545 -3.663 1.00 87.50 277 ARG A O 1
ATOM 2166 N N . ALA A 1 278 ? -7.534 -19.643 -2.218 1.00 90.06 278 ALA A N 1
ATOM 2167 C CA . ALA A 1 278 ? -6.282 -19.331 -2.888 1.00 90.06 278 ALA A CA 1
ATOM 2168 C C . ALA A 1 278 ? -5.805 -20.522 -3.732 1.00 90.06 278 ALA A C 1
ATOM 2170 O O . ALA A 1 278 ? -5.977 -21.682 -3.357 1.00 90.06 278 ALA A O 1
ATOM 2171 N N . GLN A 1 279 ? -5.188 -20.242 -4.877 1.00 91.00 279 GLN A N 1
ATOM 2172 C CA . GLN A 1 279 ? -4.590 -21.247 -5.749 1.00 91.00 279 GLN A CA 1
ATOM 2173 C C . GLN A 1 279 ? -3.270 -20.730 -6.320 1.00 91.00 279 GLN A C 1
ATOM 2175 O O . GLN A 1 279 ? -3.165 -19.572 -6.709 1.00 91.00 279 GLN A O 1
ATOM 2180 N N . ILE A 1 280 ? -2.267 -21.599 -6.422 1.00 88.88 280 ILE A N 1
ATOM 2181 C CA . ILE A 1 280 ? -1.006 -21.279 -7.098 1.00 88.88 280 ILE A CA 1
ATOM 2182 C C . ILE A 1 280 ? -1.222 -21.353 -8.615 1.00 88.88 280 ILE A C 1
ATOM 2184 O O . ILE A 1 280 ? -1.723 -22.357 -9.122 1.00 88.88 280 ILE A O 1
ATOM 2188 N N . VAL A 1 281 ? -0.845 -20.293 -9.328 1.00 86.31 281 VAL A N 1
ATOM 2189 C CA . VAL A 1 281 ? -0.964 -20.194 -10.792 1.00 86.31 281 VAL A CA 1
ATOM 2190 C C . VAL A 1 281 ? 0.328 -20.621 -11.476 1.00 86.31 281 VAL A C 1
ATOM 2192 O O . VAL A 1 281 ? 0.295 -21.404 -12.419 1.00 86.31 281 VAL A O 1
ATOM 2195 N N . ALA A 1 282 ? 1.464 -20.133 -10.980 1.00 78.44 282 ALA A N 1
ATOM 2196 C CA . ALA A 1 282 ? 2.776 -20.414 -11.548 1.00 78.44 282 ALA A CA 1
ATOM 2197 C C . ALA A 1 282 ? 3.716 -20.954 -10.457 1.00 78.44 282 ALA A C 1
ATOM 2199 O O . ALA A 1 282 ? 4.383 -20.166 -9.775 1.00 78.44 282 ALA A O 1
ATOM 2200 N N . PRO A 1 283 ? 3.740 -22.284 -10.242 1.00 69.38 283 PRO A N 1
ATOM 2201 C CA . PRO A 1 283 ? 4.734 -22.914 -9.381 1.00 69.38 283 PRO A CA 1
ATOM 2202 C C . PRO A 1 283 ? 6.110 -22.885 -10.071 1.00 69.38 283 PRO A C 1
ATOM 2204 O O . PRO A 1 283 ? 6.194 -23.080 -11.280 1.00 69.38 283 PRO A O 1
ATOM 2207 N N . GLY A 1 284 ? 7.187 -22.637 -9.321 1.00 65.31 284 GLY A N 1
ATOM 2208 C CA . GLY A 1 284 ? 8.573 -22.676 -9.826 1.00 65.31 284 GLY A CA 1
ATOM 2209 C C . GLY A 1 284 ? 9.226 -21.309 -10.055 1.00 65.31 284 GLY A C 1
ATOM 2210 O O . GLY A 1 284 ? 10.398 -21.152 -9.741 1.00 65.31 284 GLY A O 1
ATOM 2211 N N . ILE A 1 285 ? 8.457 -20.280 -10.442 1.00 69.44 285 ILE A N 1
ATOM 2212 C CA . ILE A 1 285 ? 8.974 -18.900 -10.603 1.00 69.44 285 ILE A CA 1
ATOM 2213 C C . ILE A 1 285 ? 9.611 -18.376 -9.306 1.00 69.44 285 ILE A C 1
ATOM 2215 O O . ILE A 1 285 ? 10.516 -17.548 -9.332 1.00 69.44 285 ILE A O 1
ATOM 2219 N N . PHE A 1 286 ? 9.145 -18.853 -8.151 1.00 69.44 286 PHE A N 1
ATOM 2220 C CA . PHE A 1 286 ? 9.677 -18.410 -6.869 1.00 69.44 286 PHE A CA 1
ATOM 2221 C C . PHE A 1 286 ? 11.162 -18.728 -6.688 1.00 69.44 286 PHE A C 1
ATOM 2223 O O . PHE A 1 286 ? 11.857 -17.924 -6.080 1.00 69.44 286 PHE A O 1
ATOM 2230 N N . GLU A 1 287 ? 11.655 -19.865 -7.188 1.00 71.88 287 GLU A N 1
ATOM 2231 C CA . GLU A 1 287 ? 13.074 -20.214 -7.042 1.00 71.88 287 GLU A CA 1
ATOM 2232 C C . GLU A 1 287 ? 13.943 -19.262 -7.864 1.00 71.88 287 GLU A C 1
ATOM 2234 O O . GLU A 1 287 ? 14.873 -18.672 -7.320 1.00 71.88 287 GLU A O 1
ATOM 2239 N N . ASP A 1 288 ? 13.545 -18.984 -9.108 1.00 73.25 288 ASP A N 1
ATOM 2240 C CA . ASP A 1 288 ? 14.225 -18.009 -9.964 1.00 73.25 288 ASP A CA 1
ATOM 2241 C C . ASP A 1 288 ? 14.183 -16.592 -9.376 1.00 73.25 288 ASP A C 1
ATOM 2243 O O . ASP A 1 288 ? 15.189 -15.879 -9.387 1.00 73.25 288 ASP A O 1
ATOM 2247 N N . ILE A 1 289 ? 13.036 -16.168 -8.831 1.00 75.38 289 ILE A N 1
ATOM 2248 C CA . ILE A 1 289 ? 12.919 -14.869 -8.157 1.00 75.38 289 ILE A CA 1
ATOM 2249 C C . ILE A 1 289 ? 13.792 -14.844 -6.907 1.00 75.38 289 ILE A C 1
ATOM 2251 O O . ILE A 1 289 ? 14.480 -13.859 -6.678 1.00 75.38 289 ILE A O 1
ATOM 2255 N N . ARG A 1 290 ? 13.792 -15.897 -6.091 1.00 73.00 290 ARG A N 1
ATOM 2256 C CA . ARG A 1 290 ? 14.583 -15.952 -4.857 1.00 73.00 290 ARG A CA 1
ATOM 2257 C C . ARG A 1 290 ? 16.081 -15.885 -5.146 1.00 73.00 290 ARG A C 1
ATOM 2259 O O . ARG A 1 290 ? 16.802 -15.236 -4.394 1.00 73.00 290 ARG A O 1
ATOM 2266 N N . ASP A 1 291 ? 16.533 -16.548 -6.203 1.00 76.12 291 ASP A N 1
ATOM 2267 C CA . ASP A 1 291 ? 17.954 -16.656 -6.519 1.00 76.12 291 ASP A CA 1
ATOM 2268 C C . ASP A 1 291 ? 18.487 -15.380 -7.206 1.00 76.12 291 ASP A C 1
ATOM 2270 O O . ASP A 1 291 ? 19.652 -15.025 -7.021 1.00 76.12 291 ASP A O 1
ATOM 2274 N N . ASN A 1 292 ? 17.636 -14.645 -7.939 1.00 75.88 292 ASN A N 1
ATOM 2275 C CA . ASN A 1 292 ? 18.027 -13.419 -8.651 1.00 75.88 292 ASN A CA 1
ATOM 2276 C C . ASN A 1 292 ? 17.636 -12.109 -7.941 1.00 75.88 292 ASN A C 1
ATOM 2278 O O . ASN A 1 292 ? 18.278 -11.077 -8.154 1.00 75.88 292 ASN A O 1
ATOM 2282 N N . ALA A 1 293 ? 16.583 -12.102 -7.123 1.00 76.31 293 ALA A N 1
ATOM 2283 C CA . ALA A 1 293 ? 16.132 -10.905 -6.424 1.00 76.31 293 ALA A CA 1
ATOM 2284 C C . ALA A 1 293 ? 16.914 -10.699 -5.125 1.00 76.31 293 ALA A C 1
ATOM 2286 O O . ALA A 1 293 ? 17.188 -11.627 -4.369 1.00 76.31 293 ALA A O 1
ATOM 2287 N N . ASN A 1 294 ? 17.228 -9.441 -4.817 1.00 82.12 294 ASN A N 1
ATOM 2288 C CA . ASN A 1 294 ? 17.853 -9.103 -3.546 1.00 82.12 294 ASN A CA 1
ATOM 2289 C C . ASN A 1 294 ? 16.820 -9.233 -2.406 1.00 82.12 294 ASN A C 1
ATOM 2291 O O . ASN A 1 294 ? 15.893 -8.416 -2.349 1.00 82.12 294 ASN A O 1
ATOM 2295 N N . PRO A 1 295 ? 16.989 -10.178 -1.459 1.00 77.62 295 PRO A N 1
ATOM 2296 C CA . PRO A 1 295 ? 16.004 -10.427 -0.408 1.00 77.62 295 PRO A CA 1
ATOM 2297 C C . PRO A 1 295 ? 15.804 -9.220 0.515 1.00 77.62 295 PRO A C 1
ATOM 2299 O O . PRO A 1 295 ? 14.706 -9.011 1.020 1.00 77.62 295 PRO A O 1
ATOM 2302 N N . ASN A 1 296 ? 16.822 -8.369 0.681 1.00 80.94 296 ASN A N 1
ATOM 2303 C CA . ASN A 1 296 ? 16.726 -7.175 1.527 1.00 80.94 296 ASN A CA 1
ATOM 2304 C C . ASN A 1 296 ? 15.837 -6.079 0.919 1.00 80.94 296 ASN A C 1
ATOM 2306 O O . ASN A 1 296 ? 15.374 -5.197 1.637 1.00 80.94 296 ASN A O 1
ATOM 2310 N N . ASN A 1 297 ? 15.612 -6.122 -0.397 1.00 81.62 297 ASN A N 1
ATOM 2311 C CA . ASN A 1 297 ? 14.841 -5.123 -1.136 1.00 81.62 297 ASN A CA 1
ATOM 2312 C C . ASN A 1 297 ? 13.568 -5.708 -1.759 1.00 81.62 297 ASN A C 1
ATOM 2314 O O . ASN A 1 297 ? 12.922 -5.037 -2.560 1.00 81.62 297 ASN A O 1
ATOM 2318 N N . ILE A 1 298 ? 13.175 -6.930 -1.383 1.00 82.31 298 ILE A N 1
ATOM 2319 C CA . ILE A 1 298 ? 11.984 -7.589 -1.937 1.00 82.31 298 ILE A CA 1
ATOM 2320 C C . ILE A 1 298 ? 10.698 -6.797 -1.664 1.00 82.31 298 ILE A C 1
ATOM 2322 O O . ILE A 1 298 ? 9.775 -6.817 -2.469 1.00 82.31 298 ILE A O 1
ATOM 2326 N N . VAL A 1 299 ? 10.671 -6.014 -0.582 1.00 81.00 299 VAL A N 1
ATOM 2327 C CA . VAL A 1 299 ? 9.563 -5.111 -0.226 1.00 81.00 299 VAL A CA 1
ATOM 2328 C C . VAL A 1 299 ? 9.300 -4.013 -1.266 1.00 81.00 299 VAL A C 1
ATOM 2330 O O . VAL A 1 299 ? 8.215 -3.437 -1.270 1.00 81.00 299 VAL A O 1
ATOM 2333 N N . LYS A 1 300 ? 10.262 -3.733 -2.159 1.00 81.25 300 LYS A N 1
ATOM 2334 C CA . LYS A 1 300 ? 10.101 -2.793 -3.280 1.00 81.25 300 LYS A CA 1
ATOM 2335 C C . LYS A 1 300 ? 9.416 -3.410 -4.496 1.00 81.25 300 LYS A C 1
ATOM 2337 O O . LYS A 1 300 ? 9.103 -2.676 -5.429 1.00 81.25 300 LYS A O 1
ATOM 2342 N N . ALA A 1 301 ? 9.217 -4.728 -4.520 1.00 85.94 301 ALA A N 1
ATOM 2343 C CA . ALA A 1 301 ? 8.535 -5.379 -5.628 1.00 85.94 301 ALA A CA 1
ATOM 2344 C C . ALA A 1 301 ? 7.133 -4.780 -5.791 1.00 85.94 301 ALA A C 1
ATOM 2346 O O . ALA A 1 301 ? 6.368 -4.670 -4.830 1.00 85.94 301 ALA A O 1
ATOM 2347 N N . PHE A 1 302 ? 6.802 -4.390 -7.013 1.00 86.94 302 PHE A N 1
ATOM 2348 C CA . PHE A 1 302 ? 5.511 -3.829 -7.372 1.00 86.94 302 PHE A CA 1
ATOM 2349 C C . PHE A 1 302 ? 4.972 -4.603 -8.558 1.00 86.94 302 PHE A C 1
ATOM 2351 O O . PHE A 1 302 ? 5.737 -5.119 -9.360 1.00 86.94 302 PHE A O 1
ATOM 2358 N N . ALA A 1 303 ? 3.653 -4.659 -8.678 1.00 88.62 303 ALA A N 1
ATOM 2359 C CA . ALA A 1 303 ? 3.035 -5.244 -9.851 1.00 88.62 303 ALA A CA 1
ATOM 2360 C C . ALA A 1 303 ? 2.209 -4.222 -10.621 1.00 88.62 303 ALA A C 1
ATOM 2362 O O . ALA A 1 303 ? 1.642 -3.293 -10.039 1.00 88.62 303 ALA A O 1
ATOM 2363 N N . ALA A 1 304 ? 2.096 -4.433 -11.926 1.00 87.38 304 ALA A N 1
ATOM 2364 C CA . ALA A 1 304 ? 1.224 -3.673 -12.806 1.00 87.38 304 ALA A CA 1
ATOM 2365 C C . ALA A 1 304 ? 0.324 -4.630 -13.589 1.00 87.38 304 ALA A C 1
ATOM 2367 O O . ALA A 1 304 ? 0.766 -5.672 -14.065 1.00 87.38 304 ALA A O 1
ATOM 2368 N N . ILE A 1 305 ? -0.952 -4.274 -13.723 1.00 87.56 305 ILE A N 1
ATOM 2369 C CA . ILE A 1 305 ? -1.870 -4.986 -14.613 1.00 87.56 305 ILE A CA 1
ATOM 2370 C C . ILE A 1 305 ? -1.979 -4.171 -15.889 1.00 87.56 305 ILE A C 1
ATOM 2372 O O . ILE A 1 305 ? -2.451 -3.035 -15.855 1.00 87.56 305 ILE A O 1
ATOM 2376 N N . VAL A 1 306 ? -1.595 -4.774 -17.010 1.00 85.81 306 VAL A N 1
ATOM 2377 C CA . VAL A 1 306 ? -1.765 -4.174 -18.330 1.00 85.81 306 VAL A CA 1
ATOM 2378 C C . VAL A 1 306 ? -2.965 -4.830 -18.993 1.00 85.81 306 VAL A C 1
ATOM 2380 O O . VAL A 1 306 ? -2.861 -5.863 -19.655 1.00 85.81 306 VAL A O 1
ATOM 2383 N N . ALA A 1 307 ? -4.142 -4.246 -18.755 1.00 81.19 307 ALA A N 1
ATOM 2384 C CA . ALA A 1 307 ? -5.422 -4.813 -19.180 1.00 81.19 307 ALA A CA 1
ATOM 2385 C C . ALA A 1 307 ? -5.524 -4.984 -20.705 1.00 81.19 307 ALA A C 1
ATOM 2387 O O . ALA A 1 307 ? -6.110 -5.954 -21.172 1.00 81.19 307 ALA A O 1
ATOM 2388 N N . GLU A 1 308 ? -4.911 -4.083 -21.474 1.00 81.31 308 GLU A N 1
ATOM 2389 C CA . GLU A 1 308 ? -4.882 -4.121 -22.943 1.00 81.31 308 GLU A CA 1
ATOM 2390 C C . GLU A 1 308 ? -4.169 -5.373 -23.469 1.00 81.31 308 GLU A C 1
ATOM 2392 O O . GLU A 1 308 ? -4.591 -5.975 -24.456 1.00 81.31 308 GLU A O 1
ATOM 2397 N N . LEU A 1 309 ? -3.119 -5.793 -22.761 1.00 79.94 309 LEU A N 1
ATOM 2398 C CA . LEU A 1 309 ? -2.293 -6.950 -23.100 1.00 79.94 309 LEU A CA 1
ATOM 2399 C C . LEU A 1 309 ? -2.742 -8.225 -22.373 1.00 79.94 309 LEU A C 1
ATOM 2401 O O . LEU A 1 309 ? -2.283 -9.309 -22.710 1.00 79.94 309 LEU A O 1
ATOM 2405 N N . HIS A 1 310 ? -3.674 -8.115 -21.421 1.00 81.88 310 HIS A N 1
ATOM 2406 C CA . HIS A 1 310 ? -4.083 -9.201 -20.524 1.00 81.88 310 HIS A CA 1
ATOM 2407 C C . HIS A 1 310 ? -2.907 -9.781 -19.719 1.00 81.88 310 HIS A C 1
ATOM 2409 O O . HIS A 1 310 ? -2.834 -10.988 -19.487 1.00 81.88 310 HIS A O 1
ATOM 2415 N N . GLU A 1 311 ? -1.988 -8.917 -19.283 1.00 83.69 311 GLU A N 1
ATOM 2416 C CA . GLU A 1 311 ? -0.768 -9.316 -18.583 1.00 83.69 311 GLU A CA 1
ATOM 2417 C C . GLU A 1 311 ? -0.718 -8.767 -17.153 1.00 83.69 311 GLU A C 1
ATOM 2419 O O . GLU A 1 311 ? -1.169 -7.656 -16.861 1.00 83.69 311 GLU A O 1
ATOM 2424 N N . TYR A 1 312 ? -0.137 -9.569 -16.262 1.00 85.94 312 TYR A N 1
ATOM 2425 C CA . TYR A 1 312 ? 0.287 -9.165 -14.928 1.00 85.94 312 TYR A CA 1
ATOM 2426 C C . TYR A 1 312 ? 1.813 -9.106 -14.934 1.00 85.94 312 TYR A C 1
ATOM 2428 O O . TYR A 1 312 ? 2.475 -10.113 -15.191 1.00 85.94 312 TYR A O 1
ATOM 2436 N N . TRP A 1 313 ? 2.359 -7.919 -14.703 1.00 85.62 313 TRP A N 1
ATOM 2437 C CA . TRP A 1 313 ? 3.793 -7.676 -14.619 1.00 85.62 313 TRP A CA 1
ATOM 2438 C C . TRP A 1 313 ? 4.186 -7.619 -13.150 1.00 85.62 313 TRP A C 1
ATOM 2440 O O . TRP A 1 313 ? 3.524 -6.928 -12.377 1.00 85.62 313 TRP A O 1
ATOM 2450 N N . LEU A 1 314 ? 5.235 -8.357 -12.791 1.00 81.44 314 LEU A N 1
ATOM 2451 C CA . LEU A 1 314 ? 5.849 -8.407 -11.464 1.00 81.44 314 LEU A CA 1
ATOM 2452 C C . LEU A 1 314 ? 7.266 -7.835 -11.524 1.00 81.44 314 LEU A C 1
ATOM 2454 O O . LEU A 1 314 ? 7.921 -8.055 -12.569 1.00 81.44 314 LEU A O 1
#

Foldseek 3Di:
DDDDPPPPPQDAQQVEADPPDDPVPDDRNYDPDDPQWDHDRRDIDGHDDDDDQADDDPAAWQDWDWDDKPNDIWTWTDHCWWTWTQDPVVSHTDTQAVGTHRADLLAFKEWDWAAAPRITWIWIARLPDAIWIDDDPPHHIDHQAQRAFRAREWYHAPHKIKGAFGDDPPDTQQQKIWIWFGRRRNHQDDDPPGLTDMDGRPDPFGFAYWDDQDQWIWGFTQQWIKIWHQPPDPNRIDIDTQGRGWGAHEHQQWDADPPRKIWGHHCQGIWIDRRRDIDHDDGPVNVVCVVPPDPSNCNSDHWDQDNVSRDIGD

Organism: NCBI:txid412755

Sequence (314 aa):
MAIKENKAIIPIPVLGLDTSGPGPLIDRRATPDCQNVRIERTQIQKKEGYSELGSATTGDIVLLGEFDREGTKYFFRLSTLEFEWWNNPAAAWVNYTNGNLSGVVTQPCDFSTAKISGKNILVFTNYIDAIKKWLGSGNNIANLGGSPPKAKYLLGFNRFLLLGYIKDGADIYPERVQWPDYDDPESWTEGVASNAGSYDLDDGYEITGMIRLGNNAIVPKTDSIWVGYLTGDDRVWQFESVERRLGFLVGNTIKVIPGGLILGLSKHGIVQFNGLRAQIVAPGIFEDIRDNANPNNIVKAFAAIVAELHEYWL

pLDDT: mean 85.11, std 10.77, range [41.66, 95.81]

Secondary structure (DSSP, 8-state):
-----------S-SSEE--SS-TTTS-TTEES---SEEEETTEEEEPPP----S---SS-EEEEEEEEETTEEEEEEEESS-EEEEETTTTEEEE--SS-----TTS--EEEEEEETTEEEEEEE-SSSPPEEE-STT---EEPTT-PPEEEEEEEETTEEEEEEEEETTEEEEEEEEE-STT-TT----BTTB--EEEE--SSPPB---EEETTEEEEEBSS-EEEEEE-SSSS-EEEEEEESS---S-GGG-EEETTTEEEEEETTEEEEE-SS-EEEEESSHHHHHHHHS-GGGGGG---EEETTTTEEE-

Radius of gyration: 22.63 Å; chains: 1; bounding box: 46×58×83 Å

=== Feature glossary ===
Feature key, reading from the visual/contextual features back to the raw sequence:

Rendered structure images. Six rendered views show the 3D structure from the faces of a cube — i.e. along ±x, ±y, ±z. Rendering representation is drawn randomly per protein from cartoon (secondary-structure ribbons), sticks (backbone bonds), or molecular surface; coloring is either N→C rainbow (blue at the N-terminus through red at the C-terminus) or one color per chain.

Contact-map, Ramachandran, and PAE plots. The contact map is a binary N×N matrix image: pixel (i, j) is dark where Cα_i and Cα_j are within 8 Å and |i−j|>4. Because the |i−j|>4 filter removes local helical contacts, off-diagonal stripes parallel to the main diagonal indicate parallel β-sheets; stripes perpendicular to it indicate antiparallel β-sheets. The Ramachandran plot scatters every residue's (φ, ψ) pair against the sterically allowed regions. The PAE heatmap renders the predicted-aligned-error matrix.

InterPro / GO / CATH / organism. Database cross-references. InterPro integrates a dozen domain/family signature databases into unified entries with residue-range hits. GO terms attach function/process/location labels with evidence codes. CATH codes position the fold in a four-level structural taxonomy. Organism is the NCBI-taxonomy species name.

Nearest PDB structures. The Foldseek neighbor list gives the closest experimentally determined structures in the PDB, ranked by structural alignment. TM-score near 1 means near-identical fold; near 0.3 means only rough topology match. This is how one finds what a novel AlphaFold prediction most resembles in the solved-structure universe.

Predicted aligned error. PAE(i, j) answers: if I align the predicted and true structures on residue i, how far off (in Å) do I expect residue j to be? A block-diagonal PAE matrix with low values on the blocks and high values off-diagonal is the signature of a multi-domain protein with confidently predicted domains but uncertain inter-domain orientation.

Solvent-accessible surface area. Accessible surface area quantifies burial. A residue with SASA near zero is packed into the hydrophobic core; one with SASA >100 Å² sits on the surface. Computed here via the Shrake–Rupley numerical algorithm with a 1.4 Å probe.

B-factor. B-factor (Debye–Waller factor) reflects atomic displacement in the crystal lattice. It is an experimental observable (units Å²), not a prediction; low values mean the atom is pinned down, high values mean it moves or is heterogeneous across the crystal.

pLDDT. For AlphaFold models, the B-factor field carries pLDDT — the model's own estimate of local accuracy on a 0–100 scale. Regions with pLDDT<50 should be treated as essentially unmodeled; they often correspond to intrinsically disordered segments.

Backbone torsions (φ/ψ). φ (phi) and ψ (psi) are the two rotatable backbone dihedrals per residue: φ is the C(i-1)–N–Cα–C torsion, ψ is the N–Cα–C–N(i+1) torsion, both in degrees on (−180°, 180°]. α-helical residues cluster near (−60°, −45°); β-strand residues near (−120°, +130°). A Ramachandran plot is simply a scatter of (φ, ψ) for every residue.

Radius of gyration, Cα contacts, bounding box. Radius of gyration (Rg) is the root-mean-square distance of Cα atoms from their centroid — a single number for overall size and compactness. A globular domain of N residues has Rg ≈ 2.2·N^0.38 Å; an extended or disordered chain has a much larger Rg. The Cα contact count is the number of residue pairs whose Cα atoms are within 8 Å and are more than four positions apart in sequence — a standard proxy for tertiary packing density. The bounding box is the smallest axis-aligned box enclosing all Cα atoms.

Secondary structure (3-state, P-SEA). Three-state secondary structure (P-SEA) collapses the eight DSSP classes into helix (a), strand (b), and coil (c). P-SEA assigns these from Cα geometry alone — distances and angles — without requiring backbone oxygens, so it works on any Cα trace.

Secondary structure (8-state, DSSP). DSSP 8-state secondary structure assigns each residue one of H (α-helix), G (3₁₀-helix), I (π-helix), E (extended β-strand), B (isolated β-bridge), T (hydrogen-bonded turn), S (bend), or '-' (coil). The assignment is computed from backbone hydrogen-bond geometry via the Kabsch–Sander algorithm.

Foldseek 3Di. A 3Di character summarizes, for each residue, the relative orientation of the Cα frame of its nearest spatial neighbor. Because it encodes fold topology rather than chemistry, 3Di alignments detect remote structural similarity that sequence alignment misses.

mmCIF coordinates. The mmCIF block holds the 3D Cartesian coordinates of each backbone atom (N, Cα, C, O) in ångströms. mmCIF is the PDB's canonical archive format — a tagged-loop text representation of the atomic model.

Sequence. Sequence gives the chain of amino acids in standard one-letter code (A=alanine, C=cysteine, …, Y=tyrosine), read N→C. It is the only feature that is directly encoded by the gene; all structural features are derived from the folded form of this sequence.